Protein AF-A0A6N0HYS6-F1 (afdb_monomer_lite)

Sequence (189 aa):
MRRVITVHGMKRSGNHAIINWLRQQEKSCFFNDIIMIKPILLGQKEIPPSQPFTSWLSDNHYKKSPLSNLAKKIKSRNRSLYVSLEDHELSIRPFKDIPIEHINILIIRDATNHLASRLKSSLSNNYPIYPAEAGPQMDRVIATWKSHAREFLGETNQLNNKVCIYYAGESLFCESLFWASKPKQTAKT

pLDDT: mean 84.71, std 16.79, range [34.09, 97.81]

Organism: NCBI:txid2738883

Structure (mmCIF, N/CA/C/O backbone):
data_AF-A0A6N0HYS6-F1
#
_entry.id   AF-A0A6N0HYS6-F1
#
loop_
_atom_site.group_PDB
_atom_site.id
_atom_site.type_symbol
_atom_site.label_atom_id
_atom_site.label_alt_id
_atom_site.label_comp_id
_atom_site.label_asym_id
_atom_site.label_entity_id
_atom_site.label_seq_id
_atom_site.pdbx_PDB_ins_code
_atom_site.Cartn_x
_atom_site.Cartn_y
_atom_site.Cartn_z
_atom_site.occupancy
_atom_site.B_iso_or_equiv
_atom_site.auth_seq_id
_atom_site.auth_comp_id
_atom_site.auth_asym_id
_atom_site.auth_atom_id
_atom_site.pdbx_PDB_model_num
ATOM 1 N N . MET A 1 1 ? -11.638 1.030 17.079 1.00 88.25 1 MET A N 1
ATOM 2 C CA . MET A 1 1 ? -11.120 0.079 16.082 1.00 88.25 1 MET A CA 1
ATOM 3 C C . MET A 1 1 ? -10.504 -1.079 16.831 1.00 88.25 1 MET A C 1
ATOM 5 O O . MET A 1 1 ? -9.877 -0.824 17.852 1.00 88.25 1 MET A O 1
ATOM 9 N N . ARG A 1 2 ? -10.709 -2.305 16.350 1.00 92.00 2 ARG A N 1
ATOM 10 C CA . ARG A 1 2 ? -10.140 -3.522 16.943 1.00 92.00 2 ARG A CA 1
ATOM 11 C C . ARG A 1 2 ? -8.682 -3.724 16.534 1.00 92.00 2 ARG A C 1
ATOM 13 O O . ARG A 1 2 ? -7.849 -4.030 17.370 1.00 92.00 2 ARG A O 1
ATOM 20 N N . ARG A 1 3 ? -8.410 -3.526 15.245 1.00 94.75 3 ARG A N 1
ATOM 21 C CA . ARG A 1 3 ? -7.095 -3.648 14.612 1.00 94.75 3 ARG A CA 1
ATOM 22 C C . ARG A 1 3 ? -6.994 -2.747 13.389 1.00 94.75 3 ARG A C 1
ATOM 24 O O . ARG A 1 3 ? -8.026 -2.316 12.855 1.00 94.75 3 ARG A O 1
ATOM 31 N N . VAL A 1 4 ? -5.768 -2.488 12.956 1.00 96.25 4 VAL A N 1
ATOM 32 C CA . VAL A 1 4 ? -5.431 -1.786 11.714 1.00 96.25 4 VAL A CA 1
ATOM 33 C C . VAL A 1 4 ? -4.802 -2.778 10.748 1.00 96.25 4 VAL A C 1
ATOM 35 O O . VAL A 1 4 ? -3.896 -3.519 11.115 1.00 96.25 4 VAL A O 1
ATOM 38 N N . ILE A 1 5 ? -5.275 -2.776 9.510 1.00 97.38 5 ILE A N 1
ATOM 39 C CA . ILE A 1 5 ? -4.744 -3.577 8.417 1.00 97.38 5 ILE A CA 1
ATOM 40 C C . ILE A 1 5 ? -4.289 -2.608 7.330 1.00 97.38 5 ILE A C 1
ATOM 42 O O . ILE A 1 5 ? -5.116 -1.946 6.697 1.00 97.38 5 ILE A O 1
ATOM 46 N N . THR A 1 6 ? -2.977 -2.508 7.129 1.00 97.31 6 THR A N 1
ATOM 47 C CA . THR A 1 6 ? -2.396 -1.705 6.046 1.00 97.31 6 THR A CA 1
ATOM 48 C C . THR A 1 6 ? -2.113 -2.609 4.864 1.00 97.31 6 THR A C 1
ATOM 50 O O . THR A 1 6 ? -1.301 -3.525 4.962 1.00 97.31 6 THR A O 1
ATOM 53 N N . VAL A 1 7 ? -2.781 -2.351 3.747 1.00 97.50 7 VAL A N 1
ATOM 54 C CA . VAL A 1 7 ? -2.613 -3.106 2.509 1.00 97.50 7 VAL A CA 1
ATOM 55 C C . VAL A 1 7 ? -1.656 -2.358 1.591 1.00 97.50 7 VAL A C 1
ATOM 57 O O . VAL A 1 7 ? -1.951 -1.251 1.146 1.00 97.50 7 VAL A O 1
ATOM 60 N N . HIS A 1 8 ? -0.524 -2.984 1.308 1.00 97.38 8 HIS A N 1
ATOM 61 C CA . HIS A 1 8 ? 0.489 -2.534 0.365 1.00 97.38 8 HIS A CA 1
ATOM 62 C C . HIS A 1 8 ? 0.292 -3.271 -0.952 1.00 97.38 8 HIS A C 1
ATOM 64 O O . HIS A 1 8 ? 0.081 -4.486 -0.977 1.00 97.38 8 HIS A O 1
ATOM 70 N N . GLY A 1 9 ? 0.366 -2.549 -2.059 1.00 95.12 9 GLY A N 1
ATOM 71 C CA . GLY A 1 9 ? 0.238 -3.150 -3.378 1.00 95.12 9 GLY A CA 1
ATOM 72 C C . GLY A 1 9 ? 0.497 -2.142 -4.482 1.00 95.12 9 GLY A C 1
ATOM 73 O O . GLY A 1 9 ? 0.743 -0.966 -4.241 1.00 95.12 9 GLY A O 1
ATOM 74 N N . MET A 1 10 ? 0.449 -2.598 -5.724 1.00 92.69 10 MET A N 1
ATOM 75 C CA . MET A 1 10 ? 0.566 -1.715 -6.886 1.00 92.69 10 MET A CA 1
ATOM 76 C C . MET A 1 10 ? -0.800 -1.516 -7.532 1.00 92.69 10 MET A C 1
ATOM 78 O O . MET A 1 10 ? -1.478 -2.506 -7.813 1.00 92.69 10 MET A O 1
ATOM 82 N N . LYS A 1 11 ? -1.203 -0.271 -7.808 1.00 88.88 11 LYS A N 1
ATOM 83 C CA . LYS A 1 11 ? -2.557 0.096 -8.258 1.00 88.88 11 LYS A CA 1
ATOM 84 C C . LYS A 1 11 ? -3.044 -0.739 -9.433 1.00 88.88 11 LYS A C 1
ATOM 86 O O . LYS A 1 11 ? -2.524 -0.586 -10.545 1.00 88.88 11 LYS A O 1
ATOM 91 N N . ARG A 1 12 ? -4.030 -1.610 -9.173 1.00 84.25 12 ARG A N 1
ATOM 92 C CA . ARG A 1 12 ? -4.807 -2.409 -10.141 1.00 84.25 12 ARG A CA 1
ATOM 93 C C . ARG A 1 12 ? -6.073 -2.992 -9.509 1.00 84.25 12 ARG A C 1
ATOM 95 O O . ARG A 1 12 ? -6.137 -3.205 -8.304 1.00 84.25 12 ARG A O 1
ATOM 102 N N . SER A 1 13 ? -7.040 -3.350 -10.359 1.00 74.31 13 SER A N 1
ATOM 103 C CA . SER A 1 13 ? -8.325 -3.954 -9.969 1.00 74.31 13 SER A CA 1
ATOM 104 C C . SER A 1 13 ? -8.190 -5.205 -9.091 1.00 74.31 13 SER A C 1
ATOM 106 O O . SER A 1 13 ? -8.969 -5.374 -8.157 1.00 74.31 13 SER A O 1
ATOM 108 N N . GLY A 1 14 ? -7.178 -6.046 -9.340 1.00 80.12 14 GLY A N 1
ATOM 109 C CA . GLY A 1 14 ? -6.919 -7.254 -8.546 1.00 80.12 14 GLY A CA 1
ATOM 110 C C . GLY A 1 14 ? -6.689 -6.978 -7.054 1.00 80.12 14 GLY A C 1
ATOM 111 O O . GLY A 1 14 ? -7.211 -7.706 -6.214 1.00 80.12 14 GLY A O 1
ATOM 112 N N . ASN A 1 15 ? -6.000 -5.884 -6.705 1.00 87.00 15 ASN A N 1
ATOM 113 C CA . ASN A 1 15 ? -5.785 -5.524 -5.299 1.00 87.00 15 ASN A CA 1
ATOM 114 C C . ASN A 1 15 ? -7.113 -5.203 -4.614 1.00 87.00 15 ASN A C 1
ATOM 116 O O . ASN A 1 15 ? -7.395 -5.706 -3.531 1.00 87.00 15 ASN A O 1
ATOM 120 N N . HIS A 1 16 ? -7.958 -4.401 -5.266 1.00 87.25 16 HIS A N 1
ATOM 121 C CA . HIS A 1 16 ? -9.269 -4.043 -4.732 1.00 87.25 16 HIS A CA 1
ATOM 122 C C . HIS A 1 16 ? -10.181 -5.268 -4.582 1.00 87.25 16 HIS A C 1
ATOM 124 O O . HIS A 1 16 ? -10.939 -5.337 -3.616 1.00 87.25 16 HIS A O 1
ATOM 130 N N . ALA A 1 17 ? -10.093 -6.248 -5.488 1.00 89.88 17 ALA A N 1
ATOM 131 C CA . ALA A 1 17 ? -10.828 -7.506 -5.363 1.00 89.88 17 ALA A CA 1
ATOM 132 C C . ALA A 1 17 ? -10.422 -8.274 -4.092 1.00 89.88 17 ALA A C 1
ATOM 134 O O . ALA A 1 17 ? -11.290 -8.650 -3.305 1.00 89.88 17 ALA A O 1
ATOM 135 N N . ILE A 1 18 ? -9.118 -8.419 -3.836 1.00 91.69 18 ILE A N 1
ATOM 136 C CA . ILE A 1 18 ? -8.595 -9.073 -2.623 1.00 91.69 18 ILE A CA 1
ATOM 137 C C . ILE A 1 18 ? -9.002 -8.309 -1.365 1.00 91.69 18 ILE A C 1
ATOM 139 O O . ILE A 1 18 ? -9.506 -8.908 -0.417 1.00 91.69 18 ILE A O 1
ATOM 143 N N . ILE A 1 19 ? -8.839 -6.984 -1.358 1.00 93.31 19 ILE A N 1
ATOM 144 C CA . ILE A 1 19 ? -9.240 -6.136 -0.228 1.00 93.31 19 ILE A CA 1
ATOM 145 C C . ILE A 1 19 ? -10.729 -6.325 0.070 1.00 93.31 19 ILE A C 1
ATOM 147 O O . ILE A 1 19 ? -11.112 -6.504 1.225 1.00 93.31 19 ILE A O 1
ATOM 151 N N . ASN A 1 20 ? -11.579 -6.315 -0.955 1.00 93.00 20 ASN A N 1
ATOM 152 C CA . ASN A 1 20 ? -13.015 -6.500 -0.782 1.00 93.00 20 ASN A CA 1
ATOM 153 C C . ASN A 1 20 ? -13.368 -7.906 -0.291 1.00 93.00 20 ASN A C 1
ATOM 155 O O . ASN A 1 20 ? -14.256 -8.028 0.549 1.00 93.00 20 ASN A O 1
ATOM 159 N N . TRP A 1 21 ? -12.681 -8.945 -0.767 1.00 94.12 21 TRP A N 1
ATOM 160 C CA . TRP A 1 21 ? -12.870 -10.314 -0.287 1.00 94.12 21 TRP A CA 1
ATOM 161 C C . TRP A 1 21 ? -12.481 -10.465 1.192 1.00 94.12 21 TRP A C 1
ATOM 163 O O . TRP A 1 21 ? -13.274 -10.975 1.985 1.00 94.12 21 TRP A O 1
ATOM 173 N N . LEU A 1 22 ? -11.321 -9.936 1.597 1.00 94.19 22 LEU A N 1
ATOM 174 C CA . LEU A 1 22 ? -10.870 -9.933 2.996 1.00 94.19 22 LEU A CA 1
ATOM 175 C C . LEU A 1 22 ? -11.855 -9.192 3.904 1.00 94.19 22 LEU A C 1
ATOM 177 O O . LEU A 1 22 ? -12.217 -9.663 4.979 1.00 94.19 22 LEU A O 1
ATOM 181 N N . ARG A 1 23 ? -12.331 -8.033 3.451 1.00 94.56 23 ARG A N 1
ATOM 182 C CA . ARG A 1 23 ? -13.267 -7.198 4.206 1.00 94.56 23 ARG A CA 1
ATOM 183 C C . ARG A 1 23 ? -14.639 -7.828 4.406 1.00 94.56 23 ARG A C 1
ATOM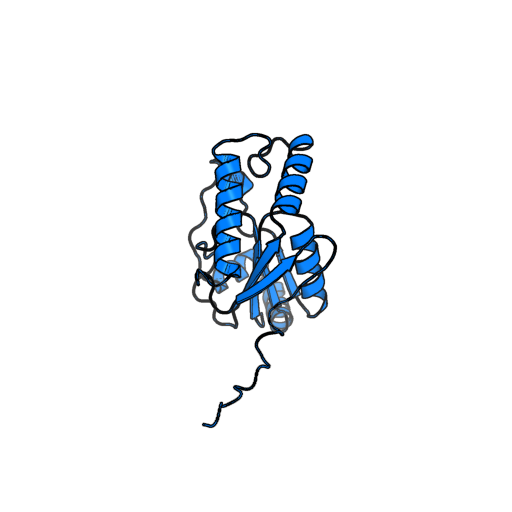 185 O O . ARG A 1 23 ? -15.336 -7.396 5.317 1.00 94.56 23 ARG A O 1
ATOM 192 N N . GLN A 1 24 ? -15.044 -8.789 3.577 1.00 94.19 24 GLN A N 1
ATOM 193 C CA . GLN A 1 24 ? -16.305 -9.517 3.755 1.00 94.19 24 GLN A CA 1
ATOM 194 C C . GLN A 1 24 ? -16.248 -10.508 4.924 1.00 94.19 24 GLN A C 1
ATOM 196 O O . GLN A 1 24 ? -17.294 -10.875 5.451 1.00 94.19 24 GLN A O 1
ATOM 201 N N . GLN A 1 25 ? -15.048 -10.880 5.381 1.00 93.31 25 GLN A N 1
ATOM 202 C CA . GLN A 1 25 ? -14.869 -11.836 6.476 1.00 93.31 25 GLN A CA 1
ATOM 203 C C . GLN A 1 25 ? -15.088 -11.209 7.863 1.00 93.31 25 GLN A C 1
ATOM 205 O O . GLN A 1 25 ? -15.227 -11.921 8.854 1.00 93.31 25 GLN A O 1
ATOM 210 N N . GLU A 1 26 ? -15.114 -9.875 7.974 1.00 93.06 26 GLU A N 1
ATOM 211 C CA . GLU A 1 26 ? -15.321 -9.194 9.253 1.00 93.06 26 GLU A CA 1
ATOM 212 C C . GLU A 1 26 ? -15.935 -7.794 9.112 1.00 93.06 26 GLU A C 1
ATOM 214 O O . GLU A 1 26 ? -15.854 -7.127 8.081 1.00 93.06 26 GLU A O 1
ATOM 219 N N . LYS A 1 27 ? -16.521 -7.280 10.201 1.00 93.19 27 LYS A N 1
ATOM 220 C CA . LYS A 1 27 ? -17.010 -5.895 10.238 1.00 93.19 27 LYS A CA 1
ATOM 221 C C . LYS A 1 27 ? -15.827 -4.938 10.079 1.00 93.19 27 LYS A C 1
ATOM 223 O O . LYS A 1 27 ? -15.007 -4.798 10.983 1.00 93.19 27 LYS A O 1
ATOM 228 N N . SER A 1 28 ? -15.777 -4.222 8.959 1.00 93.75 28 SER A N 1
ATOM 229 C CA . SER A 1 28 ? -14.618 -3.402 8.596 1.00 93.75 28 SER A CA 1
ATOM 230 C C . SER A 1 28 ? -14.989 -2.001 8.105 1.00 93.75 28 SER A C 1
ATOM 232 O O . SER A 1 28 ? -16.088 -1.780 7.591 1.00 93.75 28 SER A O 1
ATOM 234 N N . CYS A 1 29 ? -14.079 -1.043 8.277 1.00 92.50 29 CYS A N 1
ATOM 235 C CA . CYS A 1 29 ? -14.037 0.235 7.556 1.00 92.50 29 CYS A CA 1
ATOM 236 C C . CYS A 1 29 ? -12.873 0.189 6.561 1.00 92.50 29 CYS A C 1
ATOM 238 O O . CYS A 1 29 ? -11.882 -0.477 6.842 1.00 92.50 29 CYS A O 1
ATOM 240 N N . PHE A 1 30 ? -12.965 0.899 5.436 1.00 93.56 30 PHE A N 1
ATOM 241 C CA . PHE A 1 30 ? -11.883 0.953 4.454 1.00 93.56 30 PHE A CA 1
ATOM 242 C C . PHE A 1 30 ? -11.649 2.370 3.956 1.00 93.56 30 PHE A C 1
ATOM 244 O O . PHE A 1 30 ? -12.604 3.053 3.588 1.00 93.56 30 PHE A O 1
ATOM 251 N N . PHE A 1 31 ? -10.382 2.768 3.933 1.00 94.31 31 PHE A N 1
ATOM 252 C CA . PHE A 1 31 ? -9.917 4.007 3.330 1.00 94.31 31 PHE A CA 1
ATOM 253 C C . PHE A 1 31 ? -8.955 3.668 2.201 1.00 94.31 31 PHE A C 1
ATOM 255 O O . PHE A 1 31 ? -7.893 3.086 2.427 1.00 94.31 31 PHE A O 1
ATOM 262 N N . ASN A 1 32 ? -9.368 4.007 0.986 1.00 93.19 32 ASN A N 1
ATOM 263 C CA . ASN A 1 32 ? -8.588 3.718 -0.200 1.00 93.19 32 ASN A CA 1
ATOM 264 C C . ASN A 1 32 ? -7.504 4.774 -0.423 1.00 93.19 32 ASN A C 1
ATOM 266 O O . ASN A 1 32 ? -7.823 5.961 -0.402 1.00 93.19 32 ASN A O 1
ATOM 270 N N . ASP A 1 33 ? -6.285 4.325 -0.718 1.00 92.44 33 ASP A N 1
ATOM 271 C CA . ASP A 1 33 ? -5.163 5.136 -1.199 1.00 92.44 33 ASP A CA 1
ATOM 272 C C . ASP A 1 33 ? -4.947 6.375 -0.320 1.00 92.44 33 ASP A C 1
ATOM 274 O O . ASP A 1 33 ? -5.058 7.521 -0.761 1.00 92.44 33 ASP A O 1
ATOM 278 N N . ILE A 1 34 ? -4.703 6.127 0.974 1.00 94.56 34 ILE A N 1
ATOM 279 C CA . ILE A 1 34 ? -4.663 7.179 2.006 1.00 94.56 34 ILE A CA 1
ATOM 280 C C . ILE A 1 34 ? -3.546 8.205 1.775 1.00 94.56 34 ILE A C 1
ATOM 282 O O . ILE A 1 34 ? -3.571 9.285 2.363 1.00 94.56 34 ILE A O 1
ATOM 286 N N . ILE A 1 35 ? -2.595 7.880 0.897 1.00 95.00 35 ILE A N 1
ATOM 287 C CA . ILE A 1 35 ? -1.628 8.802 0.314 1.00 95.00 35 ILE A CA 1
ATOM 288 C C . ILE A 1 35 ? -1.764 8.676 -1.203 1.00 95.00 35 ILE A C 1
ATOM 290 O O . ILE A 1 35 ? -1.284 7.720 -1.793 1.00 95.00 35 ILE A O 1
ATOM 294 N N . MET A 1 36 ? -2.406 9.635 -1.863 1.00 93.06 36 MET A N 1
ATOM 295 C CA . MET A 1 36 ? -2.623 9.541 -3.309 1.00 93.06 36 MET A CA 1
ATOM 296 C C . MET A 1 36 ? -1.314 9.731 -4.083 1.00 93.06 36 MET A C 1
ATOM 298 O O . MET A 1 36 ? -0.761 10.829 -4.101 1.00 93.06 36 MET A O 1
ATOM 302 N N . ILE A 1 37 ? -0.868 8.704 -4.810 1.00 92.44 37 ILE A N 1
ATOM 303 C CA . ILE A 1 37 ? 0.387 8.758 -5.580 1.00 92.44 37 ILE A CA 1
ATOM 304 C C . ILE A 1 37 ? 0.327 9.733 -6.776 1.00 92.44 37 ILE A C 1
ATOM 306 O O . ILE A 1 37 ? 1.313 10.384 -7.100 1.00 92.44 37 ILE A O 1
ATOM 310 N N . LYS A 1 38 ? -0.841 9.900 -7.422 1.00 91.75 38 LYS A N 1
ATOM 311 C CA . LYS A 1 38 ? -1.002 10.755 -8.622 1.00 91.75 38 LYS A CA 1
ATOM 312 C C . LYS A 1 38 ? -0.494 12.193 -8.423 1.00 91.75 38 LYS A C 1
ATOM 314 O O . LYS A 1 38 ? 0.354 12.609 -9.206 1.00 91.75 38 LYS A O 1
ATOM 319 N N . PRO A 1 39 ? -1.001 12.970 -7.446 1.00 93.56 39 PRO A N 1
ATOM 320 C CA . PRO A 1 39 ? -0.539 14.340 -7.244 1.00 93.56 39 PRO A CA 1
ATOM 321 C C . PRO A 1 39 ? 0.941 14.413 -6.850 1.00 93.56 39 PRO A C 1
ATOM 323 O O . PRO A 1 39 ? 1.590 15.394 -7.191 1.00 93.56 39 PRO A O 1
ATOM 326 N N . ILE A 1 40 ? 1.486 13.378 -6.202 1.00 94.31 40 ILE A N 1
ATOM 327 C CA . ILE A 1 40 ? 2.914 13.314 -5.864 1.00 94.31 40 ILE A CA 1
ATOM 328 C C . ILE A 1 40 ? 3.763 13.199 -7.128 1.00 94.31 40 ILE A C 1
ATOM 330 O O . ILE A 1 40 ? 4.687 13.977 -7.337 1.00 94.31 40 ILE A O 1
ATOM 334 N N . LEU A 1 41 ? 3.390 12.295 -8.033 1.00 92.38 41 LEU A N 1
ATOM 335 C CA . LEU A 1 41 ? 4.093 12.114 -9.306 1.00 92.38 41 LEU A CA 1
ATOM 336 C C . LEU A 1 41 ? 3.993 13.323 -10.242 1.00 92.38 41 LEU A C 1
ATOM 338 O O . LEU A 1 41 ? 4.829 13.476 -11.125 1.00 92.38 41 LEU A O 1
ATOM 342 N N . LEU A 1 42 ? 2.967 14.156 -10.069 1.00 92.31 42 LEU A N 1
ATOM 343 C CA . LEU A 1 42 ? 2.793 15.405 -10.811 1.00 92.31 42 LEU A CA 1
ATOM 344 C C . LEU A 1 42 ? 3.504 16.597 -10.147 1.00 92.31 42 LEU A C 1
ATOM 346 O O . LEU A 1 42 ? 3.347 17.717 -10.623 1.00 92.31 42 LEU A O 1
ATOM 350 N N . GLY A 1 43 ? 4.218 16.390 -9.033 1.00 93.25 43 GLY A N 1
ATOM 351 C CA . GLY A 1 43 ? 4.857 17.467 -8.269 1.00 93.25 43 GLY A CA 1
ATOM 352 C C . GLY A 1 43 ? 3.871 18.418 -7.581 1.00 93.25 43 GLY A C 1
ATOM 353 O O . GLY A 1 43 ? 4.250 19.498 -7.148 1.00 93.25 43 GLY A O 1
ATOM 354 N N . GLN A 1 44 ? 2.592 18.043 -7.484 1.00 94.12 44 GLN A N 1
ATOM 355 C CA . GLN A 1 44 ? 1.533 18.872 -6.893 1.00 94.12 44 GLN A CA 1
ATOM 356 C C . GLN A 1 44 ? 1.447 18.715 -5.374 1.00 94.12 44 GLN A C 1
ATOM 358 O O . GLN A 1 44 ? 0.846 19.548 -4.696 1.00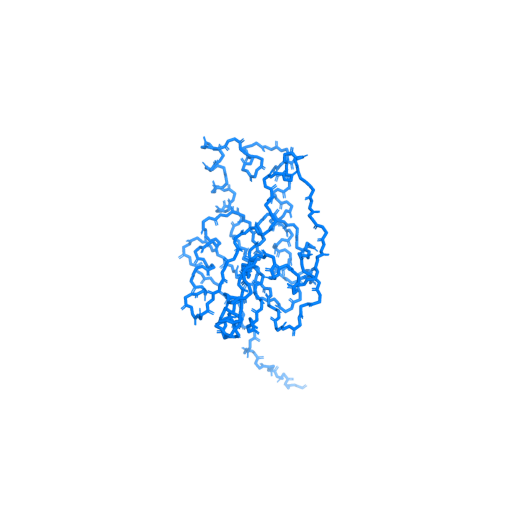 94.12 44 GLN A O 1
ATOM 363 N N . LYS A 1 45 ? 1.957 17.600 -4.846 1.00 94.88 45 LYS A N 1
ATOM 364 C CA . LYS A 1 45 ? 1.976 17.285 -3.419 1.00 94.88 45 LYS A CA 1
ATOM 365 C C . LYS A 1 45 ? 3.258 16.554 -3.071 1.00 94.88 45 LYS A C 1
ATOM 367 O O . LYS A 1 45 ? 3.778 15.793 -3.876 1.00 94.88 45 LYS A O 1
ATOM 372 N N . GLU A 1 46 ? 3.699 16.716 -1.839 1.00 95.31 46 GLU A N 1
ATOM 373 C CA . GLU A 1 46 ? 4.722 15.859 -1.256 1.00 95.31 46 GLU A CA 1
ATOM 374 C C . GLU A 1 46 ? 4.072 14.685 -0.518 1.00 95.31 46 GLU A C 1
ATOM 376 O O . GLU A 1 46 ? 2.866 14.685 -0.231 1.00 95.31 46 GLU A O 1
ATOM 381 N N . ILE A 1 47 ? 4.873 13.665 -0.212 1.00 94.31 47 ILE A N 1
ATOM 382 C CA . ILE A 1 47 ? 4.448 12.600 0.693 1.00 94.31 47 ILE A CA 1
ATOM 383 C C . ILE A 1 47 ? 4.256 13.229 2.081 1.00 94.31 47 ILE A C 1
ATOM 385 O O . ILE A 1 47 ? 5.192 13.837 2.601 1.00 94.31 47 ILE A O 1
ATOM 389 N N . PRO A 1 48 ? 3.070 13.102 2.701 1.00 93.62 48 PRO A N 1
ATOM 390 C CA . PRO A 1 48 ? 2.846 13.675 4.016 1.00 93.62 48 PRO A CA 1
ATOM 391 C C . PRO A 1 48 ? 3.732 12.976 5.059 1.00 93.62 48 PRO A C 1
ATOM 393 O O . PRO A 1 48 ? 3.927 11.758 4.979 1.00 93.62 48 PRO A O 1
ATOM 396 N N . PRO A 1 49 ? 4.231 13.705 6.072 1.00 94.44 49 PRO A N 1
ATOM 397 C CA . PRO A 1 49 ? 4.970 13.086 7.159 1.00 94.44 49 PRO A CA 1
ATOM 398 C C . PRO A 1 49 ? 4.076 12.114 7.939 1.00 94.44 49 PRO A C 1
ATOM 400 O O . PRO A 1 49 ? 2.858 12.295 8.041 1.00 94.44 49 PRO A O 1
ATOM 403 N N . SER A 1 50 ? 4.689 11.095 8.541 1.00 95.31 50 SER A N 1
ATOM 404 C CA . SER A 1 50 ? 3.983 10.169 9.428 1.00 95.31 50 SER A CA 1
ATOM 405 C C . SER A 1 50 ? 3.350 10.919 10.600 1.00 95.31 50 SER A C 1
ATOM 407 O O . SER A 1 50 ? 4.033 11.670 11.305 1.00 95.31 50 SER A O 1
ATOM 409 N N . GLN A 1 51 ? 2.074 10.649 10.862 1.00 94.62 51 GLN A N 1
ATOM 410 C CA . GLN A 1 51 ? 1.300 11.307 11.918 1.00 94.62 51 GLN A CA 1
ATOM 411 C C . GLN A 1 51 ? 0.768 10.300 12.949 1.00 94.62 51 GLN A C 1
ATOM 413 O O . GLN A 1 51 ? 0.636 9.119 12.621 1.00 94.62 51 GLN A O 1
ATOM 418 N N . PRO A 1 52 ? 0.425 10.717 14.180 1.00 96.25 52 PRO A N 1
ATOM 419 C CA . PRO A 1 52 ? -0.167 9.817 15.168 1.00 96.25 52 PRO A CA 1
ATOM 420 C C . PRO A 1 52 ? -1.458 9.166 14.653 1.00 96.25 52 PRO A C 1
ATOM 422 O O . PRO A 1 52 ? -2.349 9.844 14.130 1.00 96.25 52 PRO A O 1
ATOM 425 N N . PHE A 1 53 ? -1.584 7.847 14.825 1.00 94.25 53 PHE A N 1
ATOM 426 C CA . PHE A 1 53 ? -2.733 7.075 14.340 1.00 94.25 53 PHE A CA 1
ATOM 427 C C . PHE A 1 53 ? -4.078 7.614 14.847 1.00 94.25 53 PHE A C 1
ATOM 429 O O . PHE A 1 53 ? -5.054 7.698 14.101 1.00 94.25 53 PHE A O 1
ATOM 436 N N . THR A 1 54 ? -4.139 7.978 16.127 1.00 91.38 54 THR A N 1
ATOM 437 C CA . THR A 1 54 ? -5.359 8.472 16.778 1.00 91.38 54 THR A CA 1
ATOM 438 C C . THR A 1 54 ? -5.819 9.808 16.201 1.00 91.38 54 THR A C 1
ATOM 440 O O . THR A 1 54 ? -7.024 9.982 16.003 1.00 91.38 54 THR A O 1
ATOM 443 N N . SER A 1 55 ? -4.883 10.703 15.873 1.00 91.56 55 SER A N 1
ATOM 444 C CA . SER A 1 55 ? -5.160 11.977 15.201 1.00 91.56 55 SER A CA 1
ATOM 445 C C . SER A 1 55 ? -5.724 11.739 13.804 1.00 91.56 55 SER A C 1
ATOM 447 O O . SER A 1 55 ? -6.843 12.164 13.521 1.00 91.56 55 SER A O 1
ATOM 449 N N . TRP A 1 56 ? -5.036 10.935 12.982 1.00 93.00 56 TRP A N 1
ATOM 450 C CA . TRP A 1 56 ? -5.517 10.605 11.636 1.00 93.00 56 TRP A CA 1
ATOM 451 C C . TRP A 1 56 ? -6.912 9.976 11.660 1.00 93.00 56 TRP A C 1
ATOM 453 O O . TRP A 1 56 ? -7.790 10.350 10.878 1.00 93.00 56 TRP A O 1
ATOM 463 N N . LEU A 1 57 ? -7.141 9.030 12.577 1.00 89.56 57 LEU A N 1
ATOM 464 C CA . LEU A 1 57 ? -8.432 8.369 12.721 1.00 89.56 57 LEU A CA 1
ATOM 465 C C . LEU A 1 57 ? -9.527 9.368 13.111 1.00 89.56 57 LEU A C 1
ATOM 467 O O . LEU A 1 57 ? -10.657 9.254 12.635 1.00 89.56 57 LEU A O 1
ATOM 471 N N . SER A 1 58 ? -9.207 10.335 13.970 1.00 86.44 58 SER A N 1
ATOM 472 C CA . SER A 1 58 ? -10.142 11.388 14.353 1.00 86.44 58 SER A CA 1
ATOM 473 C C . SER A 1 58 ? -10.562 12.232 13.161 1.00 86.44 58 SER A C 1
ATOM 475 O O . SER A 1 58 ? -11.762 12.375 12.922 1.00 86.44 58 SER A O 1
ATOM 477 N N . ASP A 1 59 ? -9.593 12.692 12.378 1.00 86.25 59 ASP A N 1
ATOM 478 C CA . ASP A 1 59 ? -9.826 13.611 11.265 1.00 86.25 59 ASP A CA 1
ATOM 479 C C . ASP A 1 59 ? -10.565 12.956 10.094 1.00 86.25 59 ASP A C 1
ATOM 481 O O . ASP A 1 59 ? -11.354 13.607 9.408 1.00 86.25 59 ASP A O 1
ATOM 485 N N . ASN A 1 60 ? -10.345 11.655 9.878 1.00 83.62 60 ASN A N 1
ATOM 486 C CA . ASN A 1 60 ? -10.852 10.946 8.700 1.00 83.62 60 ASN A CA 1
ATOM 487 C C . ASN A 1 60 ? -12.099 10.092 8.973 1.00 83.62 60 ASN A C 1
ATOM 489 O O . ASN A 1 60 ? -12.877 9.829 8.054 1.00 83.62 60 ASN A O 1
ATOM 493 N N . HIS A 1 61 ? -12.321 9.629 10.208 1.00 76.38 61 HIS A N 1
ATOM 494 C CA . HIS A 1 61 ? -13.419 8.702 10.523 1.00 76.38 61 HIS A CA 1
ATOM 495 C C . HIS A 1 61 ? -14.508 9.313 11.418 1.00 76.38 61 HIS A C 1
ATOM 497 O O . HIS A 1 61 ? -15.691 8.955 11.305 1.00 76.38 61 HIS A O 1
ATOM 503 N N . TYR A 1 62 ? -14.150 10.227 12.320 1.00 71.25 62 TYR A N 1
ATOM 504 C CA . TYR A 1 62 ? -15.113 10.911 13.182 1.00 71.25 62 TYR A CA 1
ATOM 505 C C . TYR A 1 62 ? -15.511 12.258 12.554 1.00 71.25 62 TYR A C 1
ATOM 507 O O . TYR A 1 62 ? -14.716 12.918 11.899 1.00 71.25 62 TYR A O 1
ATOM 515 N N . LYS A 1 63 ? -16.792 12.645 12.662 1.00 62.94 63 LYS A N 1
ATOM 516 C CA . LYS A 1 63 ? -17.245 13.947 12.128 1.00 62.94 63 LYS A CA 1
ATOM 517 C C . LYS A 1 63 ? -16.941 15.023 13.176 1.00 62.94 63 LYS A C 1
ATOM 519 O O . LYS A 1 63 ? -16.847 14.723 14.359 1.00 62.94 63 LYS A O 1
ATOM 524 N N . LYS A 1 64 ? -16.909 16.298 12.787 1.00 58.50 64 LYS A N 1
ATOM 525 C CA . LYS A 1 64 ? -16.731 17.414 13.740 1.00 58.50 64 LYS A CA 1
ATOM 526 C C . LYS A 1 64 ? -17.864 17.555 14.785 1.00 58.50 64 LYS A C 1
ATOM 528 O O . LYS A 1 64 ? -17.718 18.321 15.724 1.00 58.50 64 LYS A O 1
ATOM 533 N N . SER A 1 65 ? -18.980 16.819 14.660 1.00 58.41 65 SER A N 1
ATOM 534 C CA . SER A 1 65 ? -20.113 16.879 15.604 1.00 58.41 65 SER A CA 1
ATOM 535 C C . SER A 1 65 ? -19.920 15.954 16.829 1.00 58.41 65 SER A C 1
ATOM 537 O O . SER A 1 65 ? -19.871 14.729 16.645 1.00 58.41 65 SER A O 1
ATOM 539 N N . PRO A 1 66 ? -19.896 16.488 18.073 1.00 62.44 66 PRO A N 1
ATOM 540 C CA . PRO A 1 66 ? -19.606 15.731 19.302 1.00 62.44 66 PRO A CA 1
ATOM 541 C C . PRO A 1 66 ? -20.584 14.585 19.601 1.00 62.44 66 PRO A C 1
ATOM 543 O O . PRO A 1 66 ? -20.157 13.473 19.914 1.00 62.44 66 PRO A O 1
ATOM 546 N N . LEU A 1 67 ? -21.892 14.816 19.438 1.00 62.28 67 LEU A N 1
ATOM 547 C CA . LEU A 1 67 ? -22.945 13.817 19.690 1.00 62.28 67 LEU A CA 1
ATOM 548 C C . LEU A 1 67 ? -22.831 12.614 18.742 1.00 62.28 67 LEU A C 1
ATOM 550 O O . LEU A 1 67 ? -22.985 11.462 19.146 1.00 62.28 67 LEU A O 1
ATOM 554 N N . SER A 1 68 ? -22.465 12.866 17.482 1.00 64.12 68 SER A N 1
ATOM 555 C CA . SER A 1 68 ? -22.241 11.803 16.499 1.00 64.12 68 SER A CA 1
ATOM 556 C C . SER A 1 68 ? -20.978 10.977 16.783 1.00 64.12 68 SER A C 1
ATOM 558 O O . SER A 1 68 ? -20.863 9.838 16.320 1.00 64.12 68 SER A O 1
ATOM 560 N N . ASN A 1 69 ? -20.035 11.520 17.560 1.00 67.94 69 ASN A N 1
ATOM 561 C CA . ASN A 1 69 ? -18.741 10.893 17.811 1.00 67.94 69 ASN A CA 1
ATOM 562 C C . ASN A 1 69 ? -18.804 9.815 18.885 1.00 67.94 69 ASN A C 1
ATOM 564 O O . ASN A 1 69 ? -18.118 8.805 18.737 1.00 67.94 69 ASN A O 1
ATOM 568 N N . LEU A 1 70 ? -19.639 9.962 19.917 1.00 70.44 70 LEU A N 1
ATOM 569 C CA . LEU A 1 70 ? -19.751 8.948 20.969 1.00 70.44 70 LEU A CA 1
ATOM 570 C C . LEU A 1 70 ? -20.351 7.642 20.423 1.00 70.44 70 LEU A C 1
ATOM 572 O O . LEU A 1 70 ? -19.735 6.581 20.538 1.00 70.44 70 LEU A O 1
ATOM 576 N N . ALA A 1 71 ? -21.486 7.729 19.723 1.00 70.50 71 ALA A N 1
ATOM 577 C CA . ALA A 1 71 ? -22.131 6.572 19.099 1.00 70.50 71 ALA A CA 1
ATOM 578 C C . ALA A 1 71 ? -21.222 5.893 18.057 1.00 70.50 71 ALA A C 1
ATOM 580 O O . ALA A 1 71 ? -21.117 4.665 18.011 1.00 70.50 71 ALA A O 1
ATOM 581 N N . LYS A 1 72 ? -20.495 6.679 17.248 1.00 69.25 72 LYS A N 1
ATOM 582 C CA . LYS A 1 72 ? -19.515 6.144 16.289 1.00 69.25 72 LYS A CA 1
ATOM 583 C C . LYS A 1 72 ? -18.309 5.502 16.963 1.00 69.25 72 LYS A C 1
ATOM 585 O O . LYS A 1 72 ? -17.860 4.470 16.474 1.00 69.25 72 LYS A O 1
ATOM 590 N N . LYS A 1 73 ? -17.786 6.078 18.051 1.00 71.31 73 LYS A N 1
ATOM 591 C CA . LYS A 1 73 ? -16.686 5.492 18.836 1.00 71.31 73 LYS A CA 1
ATOM 592 C C . LYS A 1 73 ? -17.094 4.142 19.416 1.00 71.31 73 LYS A C 1
ATOM 594 O O . LYS A 1 73 ? -16.334 3.186 19.308 1.00 71.31 73 LYS A O 1
ATOM 599 N N . ILE A 1 74 ? -18.304 4.034 19.962 1.00 72.12 74 ILE A N 1
ATOM 600 C CA . ILE A 1 74 ? -18.834 2.763 20.477 1.00 72.12 74 ILE A CA 1
ATOM 601 C C . ILE A 1 74 ? -18.979 1.752 19.331 1.00 72.12 74 ILE A C 1
ATOM 603 O O . ILE A 1 74 ? -18.441 0.649 19.406 1.00 72.12 74 ILE A O 1
ATOM 607 N N . LYS A 1 75 ? -19.607 2.147 18.216 1.00 72.31 75 LYS A N 1
ATOM 608 C CA . LYS A 1 75 ? -19.815 1.272 17.048 1.00 72.31 75 LYS A CA 1
ATOM 609 C C . LYS A 1 75 ? -18.509 0.863 16.345 1.00 72.31 75 LYS A C 1
ATOM 611 O O . LYS A 1 75 ? -18.470 -0.183 15.700 1.00 72.31 75 LYS A O 1
ATOM 616 N N . SER A 1 76 ? -17.442 1.660 16.446 1.00 76.12 76 SER A N 1
ATOM 617 C CA . SER A 1 76 ? -16.140 1.385 15.818 1.00 76.12 76 SER A CA 1
ATOM 618 C C . SER A 1 76 ? -15.218 0.506 16.668 1.00 76.12 76 SER A C 1
ATOM 620 O O . SER A 1 76 ? -14.213 0.016 16.148 1.00 76.12 76 SER A O 1
ATOM 622 N N . ARG A 1 77 ? -15.515 0.281 17.958 1.00 77.31 77 ARG A N 1
ATOM 623 C CA . ARG A 1 77 ? -14.695 -0.582 18.834 1.00 77.31 77 ARG A CA 1
ATOM 624 C C . ARG A 1 77 ? -14.567 -2.008 18.291 1.00 77.31 77 ARG A C 1
ATOM 626 O O . ARG A 1 77 ? -13.463 -2.532 18.284 1.00 77.31 77 ARG A O 1
ATOM 633 N N . ASN A 1 78 ? -15.628 -2.547 17.688 1.00 84.12 78 ASN A N 1
ATOM 634 C CA . ASN A 1 78 ? -15.656 -3.914 17.149 1.00 84.12 78 ASN A CA 1
ATOM 635 C C . ASN A 1 78 ? -15.448 -3.985 15.624 1.00 84.12 78 ASN A C 1
ATOM 637 O O . ASN A 1 78 ? -15.895 -4.939 14.990 1.00 84.12 78 ASN A O 1
ATOM 641 N N . ARG A 1 79 ? -14.828 -2.965 15.012 1.00 91.62 79 ARG A N 1
ATOM 642 C CA . ARG A 1 79 ? -14.525 -2.952 13.571 1.00 91.62 79 ARG A CA 1
ATOM 643 C C . ARG A 1 79 ? -13.025 -2.924 13.321 1.00 91.62 79 ARG A C 1
ATOM 645 O O . ARG A 1 79 ? -12.304 -2.201 14.014 1.00 91.62 79 ARG A O 1
ATOM 652 N N . SER A 1 80 ? -12.577 -3.659 12.312 1.00 95.00 80 SER A N 1
ATOM 653 C CA . SER A 1 80 ? -11.224 -3.524 11.770 1.00 95.00 80 SER A CA 1
ATOM 654 C C . SER A 1 80 ? -11.147 -2.325 10.832 1.00 95.00 80 SER A C 1
ATOM 656 O O . SER A 1 80 ? -12.098 -2.023 10.105 1.00 95.00 80 SER A O 1
ATOM 658 N N . LEU A 1 81 ? -10.017 -1.634 10.840 1.00 95.19 81 LEU A N 1
ATOM 659 C CA . LEU A 1 81 ? -9.727 -0.559 9.905 1.00 95.19 81 LEU A CA 1
ATOM 660 C C . LEU A 1 81 ? -8.790 -1.083 8.822 1.00 95.19 81 LEU A C 1
ATOM 662 O O . LEU A 1 81 ? -7.663 -1.445 9.127 1.00 95.19 81 LEU A O 1
ATOM 666 N N . TYR A 1 82 ? -9.237 -1.059 7.575 1.00 96.44 82 TYR A N 1
ATOM 667 C CA . TYR A 1 82 ? -8.396 -1.289 6.410 1.00 96.44 82 TYR A CA 1
ATOM 668 C C . TYR A 1 82 ? -7.976 0.056 5.823 1.00 96.44 82 TYR A C 1
ATOM 670 O O . TYR A 1 82 ? -8.808 0.950 5.641 1.00 96.44 82 TYR A O 1
ATOM 678 N N . VAL A 1 83 ? -6.704 0.181 5.481 1.00 96.44 83 VAL A N 1
ATOM 679 C CA . VAL A 1 83 ? -6.185 1.282 4.668 1.00 96.44 83 VAL A CA 1
ATOM 680 C C . VAL A 1 83 ? -5.359 0.703 3.528 1.00 96.44 83 VAL A C 1
ATOM 682 O O . VAL A 1 83 ? -4.709 -0.322 3.728 1.00 96.44 83 VAL A O 1
ATOM 685 N N . SER A 1 84 ? -5.374 1.320 2.348 1.00 96.19 84 SER A N 1
ATOM 686 C CA . SER A 1 84 ? -4.470 0.934 1.256 1.00 96.19 84 SER A CA 1
ATOM 687 C C . SER A 1 84 ? -3.429 2.011 0.960 1.00 96.19 84 SER A C 1
ATOM 689 O O . SER A 1 84 ? -3.709 3.209 1.040 1.00 96.19 84 SER A O 1
ATOM 691 N N . LEU A 1 85 ? -2.226 1.549 0.622 1.00 95.38 85 LEU A N 1
ATOM 692 C CA . LEU A 1 85 ? -1.114 2.320 0.077 1.00 95.38 85 LEU A CA 1
ATOM 693 C C . LEU A 1 85 ? -0.738 1.684 -1.259 1.00 95.38 85 LEU A C 1
ATOM 695 O O . LEU A 1 85 ? -0.194 0.577 -1.295 1.00 95.38 85 LEU A O 1
ATOM 699 N N . GLU A 1 86 ? -1.078 2.357 -2.356 1.00 94.31 86 GLU A N 1
ATOM 700 C CA . GLU A 1 86 ? -0.850 1.827 -3.697 1.00 94.31 86 GLU A CA 1
ATOM 701 C C . GLU A 1 86 ? 0.275 2.570 -4.422 1.00 94.31 86 GLU A C 1
ATOM 703 O O . GLU A 1 86 ? 0.280 3.796 -4.461 1.00 94.31 86 GLU A O 1
ATOM 708 N N . ASP A 1 87 ? 1.201 1.823 -5.034 1.00 94.50 87 ASP A N 1
ATOM 709 C CA . ASP A 1 87 ? 2.372 2.360 -5.761 1.00 94.50 87 ASP A CA 1
ATOM 710 C C . ASP A 1 87 ? 3.343 3.205 -4.918 1.00 94.50 87 ASP A C 1
ATOM 712 O O . ASP A 1 87 ? 4.114 3.997 -5.461 1.00 94.50 87 ASP A O 1
ATOM 716 N N . HIS A 1 88 ? 3.337 3.014 -3.601 1.00 95.06 88 HIS A N 1
ATOM 717 C CA . HIS A 1 88 ? 4.322 3.611 -2.700 1.00 95.06 88 HIS A CA 1
ATOM 718 C C . HIS A 1 88 ? 5.444 2.637 -2.382 1.00 95.06 88 HIS A C 1
ATOM 720 O O . HIS A 1 88 ? 5.275 1.421 -2.455 1.00 95.06 88 HIS A O 1
ATOM 726 N N . GLU A 1 89 ? 6.588 3.177 -1.977 1.00 93.88 89 GLU A N 1
ATOM 727 C CA . GLU A 1 89 ? 7.635 2.369 -1.369 1.00 93.88 89 GLU A CA 1
ATOM 728 C C . GLU A 1 89 ? 7.156 1.744 -0.054 1.00 93.88 89 GLU A C 1
ATOM 730 O O . GLU A 1 89 ? 6.437 2.362 0.736 1.00 93.88 89 GLU A O 1
ATOM 735 N N . LEU A 1 90 ? 7.634 0.531 0.227 1.00 95.69 90 LEU A N 1
ATOM 736 C CA . LEU A 1 90 ? 7.333 -0.184 1.467 1.00 95.69 90 LEU A CA 1
ATOM 737 C C . LEU A 1 90 ? 7.905 0.490 2.713 1.00 95.69 90 LEU A C 1
ATOM 739 O O . LEU A 1 90 ? 7.531 0.105 3.818 1.00 95.69 90 LEU A O 1
ATOM 743 N N . SER A 1 91 ? 8.787 1.475 2.560 1.00 93.38 91 SER A N 1
ATOM 744 C CA . SER A 1 91 ? 9.339 2.308 3.630 1.00 93.38 91 SER A CA 1
ATOM 745 C C . SER A 1 91 ? 8.322 3.324 4.163 1.00 93.38 91 SER A C 1
ATOM 747 O O . SER A 1 91 ? 8.437 3.766 5.307 1.00 93.38 91 SER A O 1
ATOM 749 N N . ILE A 1 92 ? 7.286 3.666 3.386 1.00 94.38 92 ILE A N 1
ATOM 750 C CA . ILE A 1 92 ? 6.308 4.687 3.762 1.00 94.38 92 ILE A CA 1
ATOM 751 C C . ILE A 1 92 ? 5.470 4.222 4.956 1.00 94.38 92 ILE A C 1
ATOM 753 O O . ILE A 1 92 ? 4.817 3.174 4.951 1.00 94.38 92 ILE A O 1
ATOM 757 N N . ARG A 1 93 ? 5.478 5.030 6.019 1.00 93.69 93 ARG A N 1
ATOM 758 C CA . ARG A 1 93 ? 4.713 4.802 7.251 1.00 93.69 93 ARG A CA 1
ATOM 759 C C . ARG A 1 93 ? 3.723 5.954 7.430 1.00 93.69 93 ARG A C 1
ATOM 761 O O . ARG A 1 93 ? 4.129 7.017 7.884 1.00 93.69 93 ARG A O 1
ATOM 768 N N . PRO A 1 94 ? 2.433 5.795 7.094 1.00 93.81 94 PRO A N 1
ATOM 769 C CA . PRO A 1 94 ? 1.458 6.879 7.244 1.00 93.81 94 PRO A CA 1
ATOM 770 C C . PRO A 1 94 ? 1.164 7.196 8.717 1.00 93.81 94 PRO A C 1
ATOM 772 O O . PRO A 1 94 ? 0.796 8.322 9.049 1.00 93.81 94 PRO A O 1
ATOM 775 N N . PHE A 1 95 ? 1.335 6.207 9.602 1.00 95.06 95 PHE A N 1
ATOM 776 C CA . PHE A 1 95 ? 0.968 6.294 11.010 1.00 95.06 95 PHE A CA 1
ATOM 777 C C . PHE A 1 95 ? 2.164 6.070 11.932 1.00 95.06 95 PHE A C 1
ATOM 779 O O . PHE A 1 95 ? 3.006 5.211 11.670 1.00 95.06 95 PHE A O 1
ATOM 786 N N . LYS A 1 96 ? 2.173 6.806 13.041 1.00 93.94 96 LYS A N 1
ATOM 787 C CA . LYS A 1 96 ? 2.975 6.563 14.244 1.00 93.94 96 LYS A CA 1
ATOM 788 C C . LYS A 1 96 ? 2.070 6.065 15.372 1.00 93.94 96 LYS A C 1
ATOM 790 O O . LYS A 1 96 ? 0.861 6.311 15.346 1.00 93.94 96 LYS A O 1
ATOM 795 N N . ASP A 1 97 ? 2.672 5.388 16.346 1.00 93.44 97 ASP A N 1
ATOM 796 C CA . ASP A 1 97 ? 2.058 5.072 17.642 1.00 93.44 97 ASP A CA 1
ATOM 797 C C . ASP A 1 97 ? 0.696 4.369 17.528 1.00 93.44 97 ASP A C 1
ATOM 799 O O . ASP A 1 97 ? -0.294 4.796 18.121 1.00 93.44 97 ASP A O 1
ATOM 803 N N . ILE A 1 98 ? 0.611 3.308 16.717 1.00 94.38 98 ILE A N 1
ATOM 804 C CA . ILE A 1 98 ? -0.623 2.526 16.566 1.00 94.38 98 ILE A CA 1
ATOM 805 C C . ILE A 1 98 ? -0.839 1.723 17.866 1.00 94.38 98 ILE A C 1
ATOM 807 O O . ILE A 1 98 ? -0.093 0.780 18.116 1.00 94.38 98 ILE A O 1
ATOM 811 N N . PRO A 1 99 ? -1.852 2.043 18.699 1.00 92.75 99 PRO A N 1
ATOM 812 C CA . PRO A 1 99 ? -1.991 1.477 20.046 1.00 92.75 99 PRO A CA 1
ATOM 813 C C . PRO A 1 99 ? -2.767 0.148 20.062 1.00 92.75 99 PRO A C 1
ATOM 815 O O . PRO A 1 99 ? -3.223 -0.310 21.105 1.00 92.75 99 PRO A O 1
ATOM 818 N N . ILE A 1 100 ? -3.016 -0.418 18.887 1.00 93.62 100 ILE A N 1
ATOM 819 C CA . ILE A 1 100 ? -3.828 -1.611 18.655 1.00 93.62 100 ILE A CA 1
ATOM 820 C C . ILE A 1 100 ? -3.086 -2.522 17.680 1.00 93.62 100 ILE A C 1
ATOM 822 O O . ILE A 1 100 ? -2.148 -2.079 17.021 1.00 93.62 100 ILE A O 1
ATOM 826 N N . GLU A 1 101 ? -3.522 -3.777 17.562 1.00 95.25 101 GLU A N 1
ATOM 827 C CA . GLU A 1 101 ? -2.929 -4.732 16.621 1.00 95.25 101 GLU A CA 1
ATOM 828 C C . GLU A 1 101 ? -2.830 -4.118 15.213 1.00 95.25 101 GLU A C 1
ATOM 830 O O . GLU A 1 101 ? -3.825 -3.637 14.658 1.00 95.25 101 GLU A O 1
ATOM 835 N N . HIS A 1 102 ? -1.621 -4.131 14.647 1.00 96.62 102 HIS A N 1
ATOM 836 C CA . HIS A 1 102 ? -1.332 -3.659 13.297 1.00 96.62 102 HIS A CA 1
ATOM 837 C C . HIS A 1 102 ? -0.790 -4.810 12.462 1.00 96.62 102 HIS A C 1
ATOM 839 O O . HIS A 1 102 ? 0.238 -5.389 12.803 1.00 96.62 102 HIS A O 1
ATOM 845 N N . ILE A 1 103 ? -1.488 -5.129 11.376 1.00 96.94 103 ILE A N 1
ATOM 846 C CA . ILE A 1 103 ? -1.098 -6.160 10.415 1.00 96.94 103 ILE A CA 1
ATOM 847 C C . ILE A 1 103 ? -0.816 -5.476 9.080 1.00 96.94 103 ILE A C 1
ATOM 849 O O . ILE A 1 103 ? -1.606 -4.649 8.612 1.00 96.94 103 ILE A O 1
ATOM 853 N N . ASN A 1 104 ? 0.291 -5.840 8.445 1.00 97.81 104 ASN A N 1
ATOM 854 C CA . ASN A 1 104 ? 0.567 -5.445 7.070 1.00 97.81 104 ASN A CA 1
ATOM 855 C C . ASN A 1 104 ? 0.139 -6.569 6.125 1.00 97.81 104 ASN A C 1
ATOM 857 O O . ASN A 1 104 ? 0.410 -7.738 6.377 1.00 97.81 104 ASN A O 1
ATOM 861 N N . ILE A 1 105 ? -0.521 -6.229 5.026 1.00 97.56 105 ILE A N 1
ATOM 862 C CA . ILE A 1 105 ? -0.792 -7.169 3.939 1.00 97.56 105 ILE A CA 1
ATOM 863 C C . ILE A 1 105 ? -0.045 -6.673 2.716 1.00 97.56 105 ILE A C 1
ATOM 865 O O . ILE A 1 105 ? -0.296 -5.559 2.270 1.00 97.56 105 ILE A O 1
ATOM 869 N N . LEU A 1 106 ? 0.849 -7.488 2.170 1.00 97.62 106 LEU A N 1
ATOM 870 C CA . LEU A 1 106 ? 1.504 -7.213 0.900 1.00 97.62 106 LEU A CA 1
ATOM 871 C C . LEU A 1 106 ? 0.828 -8.030 -0.195 1.00 97.62 106 LEU A C 1
ATOM 873 O O . LEU A 1 106 ? 0.899 -9.256 -0.189 1.00 97.62 106 LEU A O 1
ATOM 877 N N . ILE A 1 107 ? 0.184 -7.350 -1.139 1.00 95.75 107 ILE A N 1
ATOM 878 C CA . ILE A 1 107 ? -0.345 -7.977 -2.347 1.00 95.75 107 ILE A CA 1
ATOM 879 C C . ILE A 1 107 ? 0.684 -7.802 -3.456 1.00 95.75 107 ILE A C 1
ATOM 881 O O . ILE A 1 107 ? 0.975 -6.678 -3.883 1.00 95.75 107 ILE A O 1
ATOM 885 N N . ILE A 1 108 ? 1.191 -8.920 -3.963 1.00 93.69 108 ILE A N 1
ATOM 886 C CA . ILE A 1 108 ? 2.031 -8.956 -5.151 1.00 93.69 108 ILE A CA 1
ATOM 887 C C . ILE A 1 108 ? 1.300 -9.666 -6.287 1.00 93.69 108 ILE A C 1
ATOM 889 O O . ILE A 1 108 ? 0.572 -10.638 -6.092 1.00 93.69 108 ILE A O 1
ATOM 893 N N . ARG A 1 109 ? 1.475 -9.147 -7.499 1.00 89.56 109 ARG A N 1
ATOM 894 C CA . ARG A 1 109 ? 0.944 -9.747 -8.721 1.00 89.56 109 ARG A CA 1
ATOM 895 C C . ARG A 1 109 ? 2.077 -10.311 -9.550 1.00 89.56 109 ARG A C 1
ATOM 897 O O . ARG A 1 109 ? 3.189 -9.781 -9.498 1.00 89.56 109 ARG A O 1
ATOM 904 N N . ASP A 1 110 ? 1.743 -11.295 -10.377 1.00 89.94 110 ASP A N 1
ATOM 905 C CA . ASP A 1 110 ? 2.601 -11.687 -11.490 1.00 89.94 110 ASP A CA 1
ATOM 906 C C . ASP A 1 110 ? 3.078 -10.453 -12.282 1.00 89.94 110 ASP A C 1
ATOM 908 O O . ASP A 1 110 ? 2.280 -9.556 -12.583 1.00 89.94 110 ASP A O 1
ATOM 912 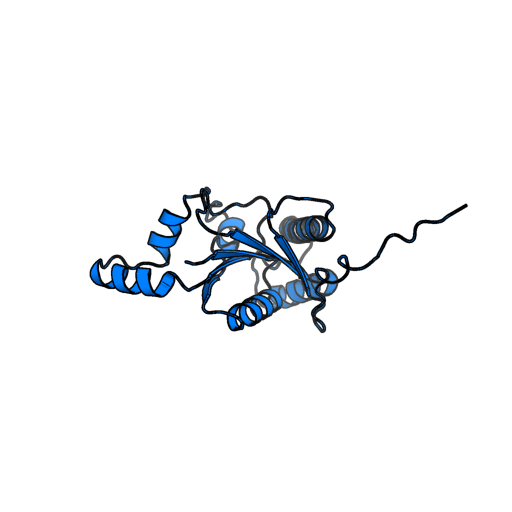N N . ALA A 1 111 ? 4.380 -10.397 -12.577 1.00 90.81 111 ALA A N 1
ATOM 913 C CA . ALA A 1 111 ? 5.020 -9.237 -13.195 1.00 90.81 111 ALA A CA 1
ATOM 914 C C . ALA A 1 111 ? 4.425 -8.942 -14.573 1.00 90.81 111 ALA A C 1
ATOM 916 O O . ALA A 1 111 ? 4.049 -7.804 -14.863 1.00 90.81 111 ALA A O 1
ATOM 917 N N . THR A 1 112 ? 4.299 -9.979 -15.399 1.00 88.69 112 THR A N 1
ATOM 918 C CA . THR A 1 112 ? 3.842 -9.878 -16.785 1.00 88.69 112 THR A CA 1
ATOM 919 C C . THR A 1 112 ? 2.391 -9.421 -16.827 1.00 88.69 112 THR A C 1
ATOM 921 O O . THR A 1 112 ? 2.074 -8.420 -17.472 1.00 88.69 112 THR A O 1
ATOM 924 N N . ASN A 1 113 ? 1.516 -10.062 -16.050 1.00 86.25 113 ASN A N 1
ATOM 925 C CA . ASN A 1 113 ? 0.104 -9.694 -15.951 1.00 86.25 113 ASN A CA 1
ATOM 926 C C . ASN A 1 113 ? -0.083 -8.287 -15.375 1.00 86.25 113 ASN A C 1
ATOM 928 O O . ASN A 1 113 ? -0.972 -7.537 -15.798 1.00 86.25 113 ASN A O 1
ATOM 932 N N . HIS A 1 114 ? 0.749 -7.905 -14.406 1.00 88.69 114 HIS A N 1
ATOM 933 C CA . HIS A 1 114 ? 0.716 -6.570 -13.832 1.00 88.69 114 HIS A CA 1
ATOM 934 C C . HIS A 1 114 ? 1.086 -5.502 -14.866 1.00 88.69 114 HIS A C 1
ATOM 936 O O . HIS A 1 114 ? 0.321 -4.548 -15.052 1.00 88.69 114 HIS A O 1
ATOM 942 N N . LEU A 1 115 ? 2.224 -5.671 -15.545 1.00 89.31 115 LEU A N 1
ATOM 943 C CA . LEU A 1 115 ? 2.742 -4.738 -16.546 1.00 89.31 115 LEU A CA 1
ATOM 944 C C . LEU A 1 115 ? 1.824 -4.652 -17.766 1.00 89.31 115 LEU A C 1
ATOM 946 O O . LEU A 1 115 ? 1.440 -3.546 -18.143 1.00 89.31 115 LEU A O 1
ATOM 950 N N . ALA A 1 116 ? 1.364 -5.781 -18.308 1.00 87.31 116 ALA A N 1
ATOM 951 C CA . ALA A 1 116 ? 0.418 -5.809 -19.425 1.00 87.31 116 ALA A CA 1
ATOM 952 C C . ALA A 1 116 ? -0.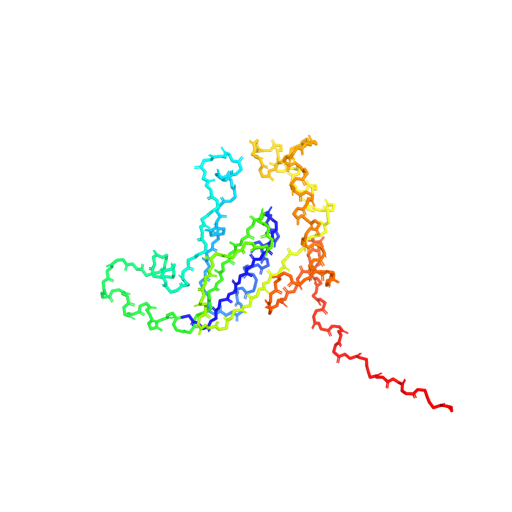881 -5.057 -19.090 1.00 87.31 116 ALA A C 1
ATOM 954 O O . ALA A 1 116 ? -1.367 -4.238 -19.872 1.00 87.31 116 ALA A O 1
ATOM 955 N N . SER A 1 117 ? -1.414 -5.249 -17.878 1.00 86.81 117 SER A N 1
ATOM 956 C CA . SER A 1 117 ? -2.578 -4.493 -17.408 1.00 86.81 117 SER A CA 1
ATOM 957 C C . SER A 1 117 ? -2.293 -2.989 -17.283 1.00 86.81 117 SER A C 1
ATOM 959 O O . SER A 1 117 ? -3.194 -2.176 -17.526 1.00 86.81 117 SER A O 1
ATOM 961 N N . ARG A 1 118 ? -1.056 -2.595 -16.937 1.00 88.50 118 ARG A N 1
ATOM 962 C CA . ARG A 1 118 ? -0.650 -1.180 -16.907 1.00 88.50 118 ARG A CA 1
ATOM 963 C C . ARG A 1 118 ? -0.593 -0.558 -18.286 1.00 88.50 118 ARG A C 1
ATOM 965 O O . ARG A 1 118 ? -1.192 0.499 -18.461 1.00 88.50 118 ARG A O 1
ATOM 972 N N . LEU A 1 119 ? 0.039 -1.240 -19.230 1.00 88.62 119 LEU A N 1
ATOM 973 C CA . LEU A 1 119 ? 0.142 -0.800 -20.617 1.00 88.62 119 LEU A CA 1
ATOM 974 C C . LEU A 1 119 ? -1.243 -0.681 -21.257 1.00 88.62 119 LEU A C 1
ATOM 976 O O . LEU A 1 119 ? -1.570 0.336 -21.847 1.00 88.62 119 LEU A O 1
ATOM 980 N N . LYS A 1 120 ? -2.141 -1.647 -21.034 1.00 87.62 120 LYS A N 1
ATOM 981 C CA . LYS A 1 120 ? -3.531 -1.508 -21.495 1.00 87.62 120 LYS A CA 1
ATOM 982 C C . LYS A 1 120 ? -4.222 -0.270 -20.907 1.00 87.62 120 LYS A C 1
ATOM 984 O O . LYS A 1 120 ? -5.010 0.377 -21.584 1.00 87.62 120 LYS A O 1
ATOM 989 N N . SER A 1 121 ? -3.943 0.058 -19.644 1.00 86.19 121 SER A N 1
ATOM 990 C CA . SER A 1 121 ? -4.555 1.215 -18.976 1.00 86.19 121 SER A CA 1
ATOM 991 C C . SER A 1 121 ? -3.971 2.556 -19.427 1.00 86.19 121 SER A C 1
ATOM 993 O O . SER A 1 121 ? -4.674 3.562 -19.308 1.00 86.19 121 SER A O 1
ATOM 995 N N . SER A 1 122 ? -2.723 2.583 -19.915 1.00 88.00 122 SER A N 1
ATOM 996 C CA . SER A 1 122 ? -2.082 3.796 -20.437 1.00 88.00 122 SER A CA 1
ATOM 997 C C . SER A 1 122 ? -2.703 4.239 -21.762 1.00 88.00 122 SER A C 1
ATOM 999 O O . SER A 1 122 ? -2.865 5.433 -21.987 1.00 88.00 122 SER A O 1
ATOM 1001 N N . LEU A 1 123 ? -3.183 3.289 -22.576 1.00 85.00 123 LEU A N 1
ATOM 1002 C CA . LEU A 1 123 ? -3.913 3.574 -23.820 1.00 85.00 123 LEU A CA 1
ATOM 1003 C C . LEU A 1 123 ? -5.172 4.422 -23.596 1.00 85.00 123 LEU A C 1
ATOM 1005 O O . LEU A 1 123 ? -5.558 5.203 -24.458 1.00 85.00 123 LEU A O 1
ATOM 1009 N N . SER A 1 124 ? -5.822 4.272 -22.440 1.00 83.25 124 SER A N 1
ATOM 1010 C CA . SER A 1 124 ? -7.017 5.046 -22.081 1.00 83.25 124 SER A CA 1
ATOM 1011 C C . SER A 1 124 ? -6.717 6.230 -21.159 1.00 83.25 124 SER A C 1
ATOM 1013 O O . SER A 1 124 ? -7.612 7.025 -20.889 1.00 83.25 124 SER A O 1
ATOM 1015 N N . ASN A 1 125 ? -5.500 6.334 -20.616 1.00 77.00 125 ASN A N 1
ATOM 1016 C CA . ASN A 1 125 ? -5.145 7.334 -19.613 1.00 77.00 125 ASN A CA 1
ATOM 1017 C C . ASN A 1 125 ? -3.679 7.748 -19.743 1.00 77.00 125 ASN A C 1
ATOM 1019 O O . ASN A 1 125 ? -2.786 6.975 -19.402 1.00 77.00 125 ASN A O 1
ATOM 1023 N N . ASN A 1 126 ? -3.422 9.011 -20.078 1.00 76.75 126 ASN A N 1
ATOM 1024 C CA . ASN A 1 126 ? -2.065 9.553 -20.086 1.00 76.75 126 ASN A CA 1
ATOM 1025 C C . ASN A 1 126 ? -1.634 10.032 -18.682 1.00 76.75 126 ASN A C 1
ATOM 1027 O O . ASN A 1 126 ? -1.434 11.222 -18.442 1.00 76.75 126 ASN A O 1
ATOM 1031 N N . TYR A 1 127 ? -1.591 9.116 -17.707 1.00 83.81 127 TYR A N 1
ATOM 1032 C CA . TYR A 1 127 ? -1.193 9.424 -16.328 1.00 83.81 127 TYR A CA 1
ATOM 1033 C C . TYR A 1 127 ? 0.162 8.802 -15.967 1.00 83.81 127 TYR A C 1
ATOM 1035 O O . TYR A 1 127 ? 0.397 7.644 -16.301 1.00 83.81 127 TYR A O 1
ATOM 1043 N N . PRO A 1 128 ? 1.002 9.480 -15.156 1.00 83.75 128 PRO A N 1
ATOM 1044 C CA . PRO A 1 128 ? 2.346 8.999 -14.789 1.00 83.75 128 PRO A CA 1
ATOM 1045 C C . PRO A 1 128 ? 2.353 7.695 -13.965 1.00 83.75 128 PRO A C 1
ATOM 1047 O O . PRO A 1 128 ? 3.383 7.042 -13.795 1.00 83.75 128 PRO A O 1
ATOM 1050 N N . ILE A 1 129 ? 1.197 7.284 -13.439 1.00 86.12 129 ILE A N 1
ATOM 1051 C CA . ILE A 1 129 ? 1.021 5.990 -12.760 1.00 86.12 129 ILE A CA 1
ATOM 1052 C C . ILE A 1 129 ? 1.021 4.835 -13.776 1.00 86.12 129 ILE A C 1
ATOM 1054 O O . ILE A 1 129 ? 1.405 3.711 -13.449 1.00 86.12 129 ILE A O 1
ATOM 1058 N N . TYR A 1 130 ? 0.597 5.111 -15.010 1.00 89.44 130 TYR A N 1
ATOM 1059 C CA . TYR A 1 130 ? 0.445 4.157 -16.103 1.00 89.44 130 TYR A CA 1
ATOM 1060 C C . TYR A 1 130 ? 1.338 4.578 -17.280 1.00 89.44 130 TYR A C 1
ATOM 1062 O O . TYR A 1 130 ? 0.823 5.007 -18.309 1.00 89.44 130 TYR A O 1
ATOM 1070 N N . PRO A 1 131 ? 2.673 4.505 -17.132 1.00 88.94 131 PRO A N 1
ATOM 1071 C CA . PRO A 1 131 ? 3.579 4.838 -18.224 1.00 88.94 131 PRO A CA 1
ATOM 1072 C C . PRO A 1 131 ? 3.392 3.862 -19.394 1.00 88.94 131 PRO A C 1
ATOM 1074 O O . PRO A 1 131 ? 3.271 2.655 -19.181 1.00 88.94 131 PRO A O 1
ATOM 1077 N N . ALA A 1 132 ? 3.354 4.396 -20.617 1.00 87.19 132 ALA A N 1
ATOM 1078 C CA . ALA A 1 132 ? 3.281 3.613 -21.853 1.00 87.19 132 ALA A CA 1
ATOM 1079 C C . ALA A 1 132 ? 4.669 3.262 -22.414 1.00 87.19 132 ALA A C 1
ATOM 1081 O O . ALA A 1 132 ? 4.816 2.259 -23.104 1.00 87.19 132 ALA A O 1
ATOM 1082 N N . GLU A 1 133 ? 5.674 4.076 -22.094 1.00 88.69 133 GLU A N 1
ATOM 1083 C CA . GLU A 1 133 ? 7.017 4.007 -22.664 1.00 88.69 133 GLU A CA 1
ATOM 1084 C C . GLU A 1 133 ? 8.070 3.775 -21.579 1.00 88.69 133 GLU A C 1
ATOM 1086 O O . GLU A 1 133 ? 7.825 3.986 -20.385 1.00 88.69 133 GLU A O 1
ATOM 1091 N N . ALA A 1 134 ? 9.254 3.336 -22.007 1.00 89.56 134 ALA A N 1
ATOM 1092 C CA . ALA A 1 134 ? 10.425 3.265 -21.147 1.00 89.56 134 ALA A CA 1
ATOM 1093 C C . ALA A 1 134 ? 10.857 4.671 -20.692 1.00 89.56 134 ALA A C 1
ATOM 1095 O O . ALA A 1 134 ? 10.655 5.660 -21.393 1.00 89.56 134 ALA A O 1
ATOM 1096 N N . GLY A 1 135 ? 11.455 4.753 -19.506 1.00 91.44 135 GLY A N 1
ATOM 1097 C CA . GLY A 1 135 ? 11.907 6.004 -18.902 1.00 91.44 135 GLY A CA 1
ATOM 1098 C C . GLY A 1 135 ? 11.591 6.071 -17.407 1.00 91.44 135 GLY A C 1
ATOM 1099 O O . GLY A 1 135 ? 11.065 5.107 -16.843 1.00 91.44 135 GLY A O 1
ATOM 1100 N N . PRO A 1 136 ? 11.815 7.229 -16.758 1.00 92.19 136 PRO A N 1
ATOM 1101 C CA . PRO A 1 136 ? 11.824 7.331 -15.295 1.00 92.19 136 PRO A CA 1
ATOM 1102 C C . PRO A 1 136 ? 10.535 6.853 -14.612 1.00 92.19 136 PRO A C 1
ATOM 1104 O O . PRO A 1 136 ? 10.557 6.279 -13.524 1.00 92.19 136 PRO A O 1
ATOM 1107 N N . GLN A 1 137 ? 9.383 7.062 -15.255 1.00 91.62 137 GLN A N 1
ATOM 1108 C CA . GLN A 1 137 ? 8.089 6.630 -14.723 1.00 91.62 137 GLN A CA 1
ATOM 1109 C C . GLN A 1 137 ? 7.924 5.105 -14.782 1.00 91.62 137 GLN A C 1
ATOM 1111 O O . GLN A 1 137 ? 7.380 4.517 -13.846 1.00 91.62 137 GLN A O 1
ATOM 1116 N N . MET A 1 138 ? 8.395 4.460 -15.855 1.00 92.50 138 MET A N 1
ATOM 1117 C CA . MET A 1 138 ? 8.404 3.000 -15.974 1.00 92.50 138 MET A CA 1
ATOM 1118 C C . MET A 1 138 ? 9.442 2.383 -15.036 1.00 92.50 138 MET A C 1
ATOM 1120 O O . MET A 1 138 ? 9.133 1.409 -14.351 1.00 92.50 138 MET A O 1
ATOM 1124 N N . ASP A 1 139 ? 10.618 2.999 -14.916 1.00 93.94 139 ASP A N 1
ATOM 1125 C CA . ASP A 1 139 ? 11.665 2.563 -13.990 1.00 93.94 139 ASP A CA 1
ATOM 1126 C C . ASP A 1 139 ? 11.164 2.573 -12.547 1.00 93.94 139 ASP A C 1
ATOM 1128 O O . ASP A 1 139 ? 11.357 1.593 -11.828 1.00 93.94 139 ASP A O 1
ATOM 1132 N N . ARG A 1 140 ? 10.416 3.613 -12.144 1.00 94.31 140 ARG A N 1
ATOM 1133 C CA . ARG A 1 140 ? 9.724 3.641 -10.847 1.00 94.31 140 ARG A CA 1
ATOM 1134 C C . ARG A 1 140 ? 8.778 2.452 -10.696 1.00 94.31 140 ARG A C 1
ATOM 1136 O O . ARG A 1 140 ? 8.834 1.767 -9.684 1.00 94.31 140 ARG A O 1
ATOM 1143 N N . VAL A 1 141 ? 7.911 2.188 -11.678 1.00 93.62 141 VAL A N 1
ATOM 1144 C CA . VAL A 1 141 ? 6.970 1.051 -11.624 1.00 93.62 141 VAL A CA 1
ATOM 1145 C C . VAL A 1 141 ? 7.714 -0.272 -11.431 1.00 93.62 141 VAL A C 1
ATOM 1147 O O . VAL A 1 141 ? 7.338 -1.061 -10.564 1.00 93.62 141 VAL A O 1
ATOM 1150 N N . ILE A 1 142 ? 8.776 -0.505 -12.202 1.00 94.56 142 ILE A N 1
ATOM 1151 C CA . ILE A 1 142 ? 9.600 -1.715 -12.109 1.00 94.56 142 ILE A CA 1
ATOM 1152 C C . ILE A 1 142 ? 10.303 -1.786 -10.749 1.00 94.56 142 ILE A C 1
ATOM 1154 O O . ILE A 1 142 ? 10.319 -2.847 -10.126 1.00 94.56 142 ILE A O 1
ATOM 1158 N N . ALA A 1 143 ? 10.861 -0.677 -10.266 1.00 95.62 143 ALA A N 1
ATOM 1159 C CA . ALA A 1 143 ? 11.532 -0.602 -8.973 1.00 95.62 143 ALA A CA 1
ATOM 1160 C C . ALA A 1 143 ? 10.569 -0.896 -7.815 1.00 95.62 143 ALA A C 1
ATOM 1162 O O . ALA A 1 143 ? 10.896 -1.707 -6.947 1.00 95.62 143 ALA A O 1
ATOM 1163 N N . THR A 1 144 ? 9.362 -0.322 -7.833 1.00 95.25 144 THR A N 1
ATOM 1164 C CA . THR A 1 144 ? 8.309 -0.610 -6.851 1.00 95.25 144 THR A CA 1
ATOM 1165 C C . THR A 1 144 ? 7.915 -2.086 -6.891 1.00 95.25 144 THR A C 1
ATOM 1167 O O . THR A 1 144 ? 7.883 -2.730 -5.843 1.00 95.25 144 THR A O 1
ATOM 1170 N N . TRP A 1 145 ? 7.693 -2.661 -8.081 1.00 95.56 145 TRP A N 1
ATOM 1171 C CA . TRP A 1 145 ? 7.369 -4.087 -8.204 1.00 95.56 145 TRP A CA 1
ATOM 1172 C C . TRP A 1 145 ? 8.484 -4.970 -7.636 1.00 95.56 145 TRP A C 1
ATOM 1174 O O . TRP A 1 145 ? 8.216 -5.857 -6.828 1.00 95.56 145 TRP A O 1
ATOM 1184 N N . LYS A 1 146 ? 9.745 -4.691 -7.992 1.00 96.56 146 LYS A N 1
ATOM 1185 C CA . LYS A 1 146 ? 10.909 -5.422 -7.471 1.00 96.56 146 LYS A CA 1
ATOM 1186 C C . LYS A 1 146 ? 11.025 -5.288 -5.954 1.00 96.56 146 LYS A C 1
ATOM 1188 O O . LYS A 1 146 ? 11.308 -6.275 -5.291 1.00 96.56 146 LYS A O 1
ATOM 1193 N N . SER A 1 147 ? 10.790 -4.100 -5.397 1.00 96.88 147 SER A N 1
ATOM 1194 C CA . SER A 1 147 ? 10.775 -3.878 -3.944 1.00 96.88 147 SER A CA 1
ATOM 1195 C C . SER A 1 147 ? 9.746 -4.780 -3.252 1.00 96.88 147 SER A C 1
ATOM 1197 O O . SER A 1 147 ? 10.071 -5.464 -2.284 1.00 96.88 147 SER A O 1
ATOM 1199 N N . HIS A 1 148 ? 8.536 -4.877 -3.810 1.00 96.50 148 HIS A N 1
ATOM 1200 C CA . HIS A 1 148 ? 7.497 -5.771 -3.297 1.00 96.50 148 HIS A CA 1
ATOM 1201 C C . HIS A 1 148 ? 7.879 -7.248 -3.455 1.00 96.50 148 HIS A C 1
ATOM 1203 O O . HIS A 1 148 ? 7.639 -8.036 -2.547 1.00 96.50 148 HIS A O 1
ATOM 1209 N N . ALA A 1 149 ? 8.490 -7.631 -4.579 1.00 96.69 149 ALA A N 1
ATOM 1210 C CA . ALA A 1 149 ? 8.940 -9.003 -4.815 1.00 96.69 149 ALA A CA 1
ATOM 1211 C C . ALA A 1 149 ? 9.995 -9.445 -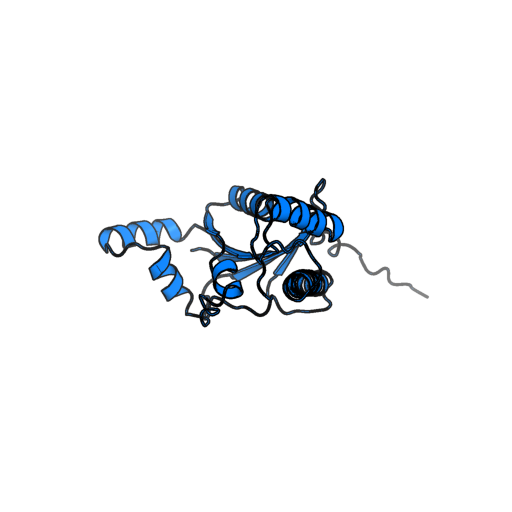3.800 1.00 96.69 149 ALA A C 1
ATOM 1213 O O . ALA A 1 149 ? 9.873 -10.522 -3.228 1.00 96.69 149 ALA A O 1
ATOM 1214 N N . ARG A 1 150 ? 10.979 -8.590 -3.511 1.00 97.62 150 ARG A N 1
ATOM 1215 C CA . ARG A 1 150 ? 12.005 -8.874 -2.499 1.00 97.62 150 ARG A CA 1
ATOM 1216 C C . ARG A 1 150 ? 11.410 -9.030 -1.101 1.00 97.62 150 ARG A C 1
ATOM 1218 O O . ARG A 1 150 ? 11.777 -9.952 -0.381 1.00 97.62 150 ARG A O 1
ATOM 1225 N N . GLU A 1 151 ? 10.449 -8.182 -0.734 1.00 97.50 151 GLU A N 1
ATOM 1226 C CA . GLU A 1 151 ? 9.749 -8.311 0.550 1.00 97.50 151 GLU A CA 1
ATOM 1227 C C . GLU A 1 151 ? 8.909 -9.593 0.624 1.00 97.50 151 GLU A C 1
ATOM 1229 O O . GLU A 1 151 ? 8.882 -10.246 1.668 1.00 97.50 151 GLU A O 1
ATOM 1234 N N . PHE A 1 152 ? 8.248 -9.969 -0.477 1.00 96.75 152 PHE A N 1
ATOM 1235 C CA . PHE A 1 152 ? 7.479 -11.211 -0.589 1.00 96.75 152 PHE A CA 1
ATOM 1236 C C . PHE A 1 152 ? 8.371 -12.448 -0.423 1.00 96.75 152 PHE A C 1
ATOM 1238 O O . PHE A 1 152 ? 8.029 -13.348 0.336 1.00 96.75 152 PHE A O 1
ATOM 1245 N N . LEU A 1 153 ? 9.533 -12.463 -1.083 1.00 96.06 153 LEU A N 1
ATOM 1246 C CA . LEU A 1 153 ? 10.510 -13.556 -1.028 1.00 96.06 153 LEU A CA 1
ATOM 1247 C C . LEU A 1 153 ? 11.276 -13.630 0.305 1.00 96.06 153 LEU A C 1
ATOM 1249 O O . LEU A 1 153 ? 12.079 -14.537 0.505 1.00 96.06 153 LEU A O 1
ATOM 1253 N N . GLY A 1 154 ? 11.051 -12.681 1.220 1.00 95.50 154 GLY A N 1
ATOM 1254 C CA . GLY A 1 154 ? 11.766 -12.604 2.493 1.00 95.50 154 GLY A CA 1
ATOM 1255 C C . GLY A 1 154 ? 13.207 -12.102 2.374 1.00 95.50 154 GLY A C 1
ATOM 1256 O O . GLY A 1 154 ? 13.945 -12.154 3.354 1.00 95.50 154 GLY A O 1
ATOM 1257 N N . GLU A 1 155 ? 13.608 -11.582 1.210 1.00 97.12 155 GLU A N 1
ATOM 1258 C CA . GLU A 1 155 ? 14.916 -10.940 1.014 1.00 97.12 155 GLU A CA 1
ATOM 1259 C C . GLU A 1 155 ? 15.009 -9.607 1.768 1.00 97.12 155 GLU A C 1
ATOM 1261 O O . GLU A 1 155 ? 16.097 -9.153 2.121 1.00 97.12 155 GLU A O 1
ATOM 1266 N N . THR A 1 156 ? 13.863 -8.974 2.032 1.00 95.81 156 THR A N 1
ATOM 1267 C CA . THR A 1 156 ? 13.761 -7.799 2.898 1.00 95.81 156 THR A CA 1
ATOM 1268 C C . THR A 1 156 ? 12.745 -8.016 4.017 1.00 95.81 156 THR A C 1
ATOM 1270 O O . THR A 1 156 ? 11.878 -8.893 3.963 1.00 95.81 156 THR A O 1
ATOM 1273 N N . ASN A 1 157 ? 12.857 -7.202 5.066 1.00 94.38 157 ASN A N 1
ATOM 1274 C CA . ASN A 1 157 ? 11.922 -7.200 6.187 1.00 94.38 157 ASN A CA 1
ATOM 1275 C C . ASN A 1 157 ? 11.479 -5.774 6.534 1.00 94.38 157 ASN A C 1
ATOM 1277 O O . ASN A 1 157 ? 11.550 -5.343 7.682 1.00 94.38 157 ASN A O 1
ATOM 1281 N N . GLN A 1 158 ? 11.083 -5.012 5.513 1.00 95.94 158 GLN A N 1
ATOM 1282 C CA . GLN A 1 158 ? 10.622 -3.638 5.692 1.00 95.94 158 GLN A CA 1
ATOM 1283 C C . GLN A 1 158 ? 9.278 -3.600 6.423 1.00 95.94 158 GLN A C 1
ATOM 1285 O O . GLN A 1 158 ? 9.030 -2.675 7.202 1.00 95.94 158 GLN A O 1
ATOM 1290 N N . LEU A 1 159 ? 8.403 -4.582 6.185 1.00 95.69 159 LEU A N 1
ATOM 1291 C CA . LEU A 1 159 ? 7.090 -4.672 6.816 1.00 95.69 159 LEU A CA 1
ATOM 1292 C C . LEU A 1 159 ? 7.117 -5.641 8.006 1.00 95.69 159 LEU A C 1
ATOM 1294 O O . LEU A 1 159 ? 7.362 -6.837 7.858 1.00 95.69 159 LEU A O 1
ATOM 1298 N N . ASN A 1 160 ? 6.765 -5.131 9.185 1.00 92.56 160 ASN A N 1
ATOM 1299 C CA . ASN A 1 160 ? 6.578 -5.939 10.392 1.00 92.56 160 ASN A CA 1
ATOM 1300 C C . ASN A 1 160 ? 5.178 -6.570 10.418 1.00 92.56 160 ASN A C 1
ATOM 1302 O O . ASN A 1 160 ? 4.239 -5.993 9.868 1.00 92.56 160 ASN A O 1
ATOM 1306 N N . ASN A 1 161 ? 5.018 -7.714 11.096 1.00 95.06 161 ASN A N 1
ATOM 1307 C CA . ASN A 1 161 ? 3.732 -8.415 11.250 1.00 95.06 161 ASN A CA 1
ATOM 1308 C C . ASN A 1 161 ? 2.947 -8.509 9.923 1.00 95.06 161 ASN A C 1
ATOM 1310 O O . ASN A 1 161 ? 1.847 -7.961 9.785 1.00 95.06 161 ASN A O 1
ATOM 1314 N N . LYS A 1 162 ? 3.588 -9.103 8.906 1.00 96.56 162 LYS A N 1
ATOM 1315 C CA . LYS A 1 162 ? 3.104 -9.100 7.523 1.00 96.56 162 LYS A CA 1
ATOM 1316 C C . LYS A 1 162 ? 2.488 -10.430 7.099 1.00 96.56 162 LYS A C 1
ATOM 1318 O O . LYS A 1 162 ? 2.979 -11.496 7.456 1.00 96.56 162 LYS A O 1
ATOM 1323 N N . VAL A 1 163 ? 1.465 -10.343 6.256 1.00 96.69 163 VAL A N 1
ATOM 1324 C CA . VAL A 1 163 ? 0.928 -11.446 5.455 1.00 96.69 163 VAL A CA 1
ATOM 1325 C C . VAL A 1 163 ? 1.139 -11.102 3.987 1.00 96.69 163 VAL A C 1
ATOM 1327 O O . VAL A 1 163 ? 0.761 -10.023 3.536 1.00 96.69 163 VAL A O 1
ATOM 1330 N N . CYS A 1 164 ? 1.741 -12.015 3.237 1.00 96.62 164 CYS A N 1
ATOM 1331 C CA . CYS A 1 164 ? 2.002 -11.830 1.816 1.00 96.62 164 CYS A CA 1
ATOM 1332 C C . CYS A 1 164 ? 1.002 -12.643 0.985 1.00 96.62 164 CYS A C 1
ATOM 1334 O O . CYS A 1 164 ? 0.749 -13.809 1.281 1.00 96.62 164 CYS A O 1
ATOM 1336 N N . ILE A 1 165 ? 0.421 -12.025 -0.044 1.00 94.81 165 ILE A N 1
ATOM 1337 C CA . ILE A 1 165 ? -0.566 -12.638 -0.939 1.00 94.81 165 ILE A CA 1
ATOM 1338 C C . ILE A 1 165 ? -0.059 -12.514 -2.371 1.00 94.81 165 ILE A C 1
ATOM 1340 O O . ILE A 1 165 ? 0.145 -11.401 -2.862 1.00 94.81 165 ILE A O 1
ATOM 1344 N N . TYR A 1 166 ? 0.085 -13.650 -3.051 1.00 92.12 166 TYR A N 1
ATOM 1345 C CA . TYR A 1 166 ? 0.393 -13.696 -4.474 1.00 92.12 166 TYR A CA 1
ATOM 1346 C C . TYR A 1 166 ? -0.893 -13.837 -5.300 1.00 92.12 166 TYR A C 1
ATOM 1348 O O . TYR A 1 166 ? -1.731 -14.709 -5.057 1.00 92.12 166 TYR A O 1
ATOM 1356 N N . TYR A 1 167 ? -1.060 -12.965 -6.294 1.00 85.88 167 TYR A N 1
ATOM 1357 C CA . TYR A 1 167 ? -2.219 -12.948 -7.183 1.00 85.88 167 TYR A CA 1
ATOM 1358 C C . TYR A 1 167 ? -1.804 -13.123 -8.646 1.00 85.88 167 TYR A C 1
ATOM 1360 O O . TYR A 1 167 ? -1.340 -12.182 -9.302 1.00 85.88 16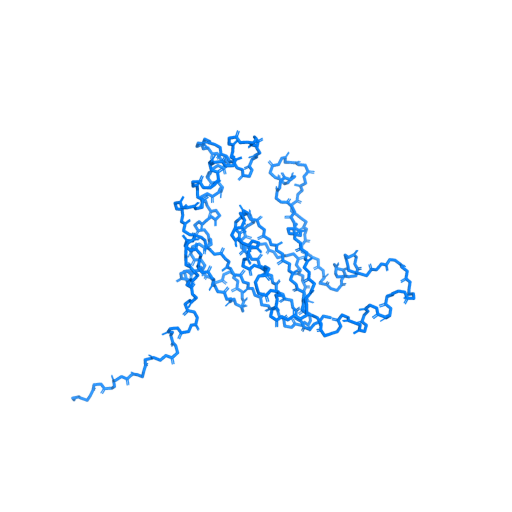7 TYR A O 1
ATOM 1368 N N . ALA A 1 168 ? -2.027 -14.331 -9.165 1.00 76.56 168 ALA A N 1
ATOM 1369 C CA . ALA A 1 168 ? -1.624 -14.731 -10.513 1.00 76.56 168 ALA A CA 1
ATOM 1370 C C . ALA A 1 168 ? -2.580 -14.248 -11.622 1.00 76.56 168 ALA A C 1
ATOM 1372 O O . ALA A 1 168 ? -2.230 -14.304 -12.793 1.00 76.56 168 ALA A O 1
ATOM 1373 N N . GLY A 1 169 ? -3.769 -13.735 -11.285 1.00 64.69 169 GLY A N 1
ATOM 1374 C CA . GLY A 1 169 ? -4.800 -13.325 -12.252 1.00 64.69 169 GLY A CA 1
ATOM 1375 C C . GLY A 1 169 ? -5.959 -14.319 -12.355 1.00 64.69 169 GLY A C 1
ATOM 1376 O O . GLY A 1 169 ? -7.102 -13.886 -12.256 1.00 64.69 169 GLY A O 1
ATOM 1377 N N . GLU A 1 170 ? -5.673 -15.624 -12.436 1.00 51.78 170 GLU A N 1
ATOM 1378 C CA . GLU A 1 170 ? -6.696 -16.690 -12.507 1.00 51.78 170 GLU A CA 1
ATOM 1379 C C . GLU A 1 170 ? -6.758 -17.595 -11.260 1.00 51.78 170 GLU A C 1
ATOM 1381 O O . GLU A 1 170 ? -7.720 -18.333 -11.074 1.00 51.78 170 GLU A O 1
ATOM 1386 N N . SER A 1 171 ? -5.798 -17.482 -10.335 1.00 45.53 171 SER A N 1
ATOM 1387 C CA . SER A 1 171 ? -5.792 -18.221 -9.065 1.00 45.53 171 SER A CA 1
ATOM 1388 C C . SER A 1 171 ? -5.149 -17.407 -7.936 1.00 45.53 171 SER A C 1
ATOM 1390 O O . SER A 1 171 ? -4.106 -16.772 -8.123 1.00 45.53 171 SER A O 1
ATOM 1392 N N . LEU A 1 172 ? -5.771 -17.426 -6.755 1.00 46.97 172 LEU A N 1
ATOM 1393 C CA . LEU A 1 172 ? -5.195 -16.925 -5.503 1.00 46.97 172 LEU A CA 1
ATOM 1394 C C . LEU A 1 172 ? -4.318 -18.024 -4.896 1.00 46.97 172 LEU A C 1
ATOM 1396 O O . LEU A 1 172 ? -4.837 -19.081 -4.549 1.00 46.97 172 LEU A O 1
ATOM 1400 N N . PHE A 1 173 ? -3.018 -17.772 -4.740 1.00 41.91 173 PHE A N 1
ATOM 1401 C CA . PHE A 1 173 ? -2.126 -18.639 -3.967 1.00 41.91 173 PHE A CA 1
ATOM 1402 C C . PHE A 1 173 ? -1.700 -17.901 -2.692 1.00 41.91 173 PHE A C 1
ATOM 1404 O O . PHE A 1 173 ? -1.192 -16.780 -2.742 1.00 41.91 173 PHE A O 1
ATOM 1411 N N . CYS A 1 174 ? -1.938 -18.521 -1.535 1.00 44.19 174 CYS A N 1
ATOM 1412 C CA . CYS A 1 174 ? -1.513 -18.020 -0.229 1.00 44.19 174 CYS A CA 1
ATOM 1413 C C . CYS A 1 174 ? -0.474 -18.990 0.351 1.00 44.19 174 CYS A C 1
ATOM 1415 O O . CYS A 1 174 ? -0.813 -20.126 0.680 1.00 44.19 174 CYS A O 1
ATOM 1417 N N . GLU A 1 175 ? 0.787 -18.565 0.462 1.00 43.12 175 GLU A N 1
ATOM 1418 C CA . GLU A 1 175 ? 1.894 -19.422 0.923 1.00 43.12 175 GLU A CA 1
ATOM 1419 C C . GLU A 1 175 ? 1.958 -19.599 2.450 1.00 43.12 175 GLU A C 1
ATOM 1421 O O . GLU A 1 175 ? 2.632 -20.507 2.937 1.00 43.12 175 GLU A O 1
ATOM 1426 N N . SER A 1 176 ? 1.225 -18.802 3.240 1.00 42.84 176 SER A N 1
ATOM 1427 C CA . SER A 1 176 ? 1.357 -18.797 4.708 1.00 42.84 176 SER A CA 1
ATOM 1428 C C . SER A 1 176 ? 0.814 -20.047 5.424 1.00 42.84 176 SER A C 1
ATOM 1430 O O . SER A 1 176 ? 0.782 -20.077 6.650 1.00 42.84 176 SER A O 1
ATOM 1432 N N . LEU A 1 177 ? 0.395 -21.080 4.687 1.00 39.78 177 LEU A N 1
ATOM 1433 C CA . LEU A 1 177 ? -0.002 -22.390 5.220 1.00 39.78 177 LEU A CA 1
ATOM 1434 C C . LEU A 1 177 ? 1.003 -23.514 4.909 1.00 39.78 177 LEU A C 1
ATOM 1436 O O . LEU A 1 177 ? 0.876 -24.595 5.474 1.00 39.78 177 LEU A O 1
ATOM 1440 N N . PHE A 1 178 ? 2.017 -23.290 4.063 1.00 37.56 178 PHE A N 1
ATOM 1441 C CA . PHE A 1 178 ? 2.875 -24.383 3.575 1.00 37.56 178 PHE A CA 1
ATOM 1442 C C . PHE A 1 178 ? 4.114 -24.681 4.435 1.00 37.56 178 PHE A C 1
ATOM 1444 O O . PHE A 1 178 ? 4.657 -25.781 4.363 1.00 37.56 178 PHE A O 1
ATOM 1451 N N . TRP A 1 179 ? 4.539 -23.757 5.303 1.00 34.44 179 TRP A N 1
ATOM 1452 C CA . TRP A 1 179 ? 5.723 -23.958 6.156 1.00 34.44 179 TRP A CA 1
ATOM 1453 C C . TRP A 1 179 ? 5.424 -24.472 7.574 1.00 34.44 179 TRP A C 1
ATOM 1455 O O . TRP A 1 179 ? 6.350 -24.692 8.349 1.00 34.44 179 TRP A O 1
ATOM 1465 N N . ALA A 1 180 ? 4.158 -24.745 7.910 1.00 38.31 180 ALA A N 1
ATOM 1466 C CA . ALA A 1 180 ? 3.777 -25.282 9.222 1.00 38.31 180 ALA A CA 1
ATOM 1467 C C . ALA A 1 180 ? 3.880 -26.819 9.344 1.00 38.31 180 ALA A C 1
ATOM 1469 O O . ALA A 1 180 ? 3.575 -27.366 10.401 1.00 38.31 180 ALA A O 1
ATOM 1470 N N . SER A 1 181 ? 4.335 -27.543 8.316 1.00 41.69 181 SER A N 1
ATOM 1471 C CA . SER A 1 181 ? 4.478 -29.002 8.411 1.00 41.69 181 SER A CA 1
ATOM 1472 C C . SER A 1 181 ? 5.601 -29.562 7.540 1.00 41.69 181 SER A C 1
ATOM 1474 O O . SER A 1 181 ? 5.368 -30.140 6.479 1.00 41.69 181 SER A O 1
ATOM 1476 N N . LYS A 1 182 ? 6.834 -29.483 8.039 1.00 34.09 182 LYS A N 1
ATOM 1477 C CA . LYS A 1 182 ? 7.806 -30.563 7.831 1.00 34.09 182 LYS A CA 1
ATOM 1478 C C . LYS A 1 182 ? 8.421 -30.924 9.183 1.00 34.09 182 LYS A C 1
ATOM 1480 O O . LYS A 1 182 ? 9.241 -30.155 9.686 1.00 34.09 182 LYS A O 1
ATOM 1485 N N . PRO A 1 183 ? 8.040 -32.054 9.808 1.00 40.69 183 PRO A N 1
ATOM 1486 C CA . PRO A 1 183 ? 8.818 -32.569 10.918 1.00 40.69 183 PRO A CA 1
ATOM 1487 C C . PRO A 1 183 ? 10.217 -32.903 10.395 1.00 40.69 183 PRO A C 1
ATOM 1489 O O . PRO A 1 183 ? 10.366 -33.553 9.358 1.00 40.69 183 PRO A O 1
ATOM 1492 N N . LYS A 1 184 ? 11.241 -32.421 11.105 1.00 44.78 184 LYS A N 1
ATOM 1493 C CA . LYS A 1 184 ? 12.631 -32.834 10.907 1.00 44.78 184 LYS A CA 1
ATOM 1494 C C . LYS A 1 184 ? 12.683 -34.359 11.014 1.00 44.78 184 LYS A C 1
ATOM 1496 O O . LYS A 1 184 ? 12.524 -34.894 12.108 1.00 44.78 184 LYS A O 1
ATOM 1501 N N . GLN A 1 185 ? 12.906 -35.053 9.901 1.00 39.31 185 GLN A N 1
ATOM 1502 C CA . GLN A 1 185 ? 13.401 -36.421 9.968 1.00 39.31 185 GLN A CA 1
ATOM 1503 C C . GLN A 1 185 ? 14.844 -36.339 10.458 1.00 39.31 185 GLN A C 1
ATOM 1505 O O . GLN A 1 185 ? 15.736 -35.853 9.765 1.00 39.31 185 GLN A O 1
ATOM 1510 N N . THR A 1 186 ? 15.044 -36.740 11.705 1.00 43.38 186 THR A N 1
ATOM 1511 C CA . THR A 1 186 ? 16.353 -37.029 12.270 1.00 43.38 186 THR A CA 1
ATOM 1512 C C . THR A 1 186 ? 16.911 -38.256 11.555 1.00 43.38 186 THR A C 1
ATOM 1514 O O . THR A 1 186 ? 16.411 -39.367 11.720 1.00 43.38 186 THR A O 1
ATOM 1517 N N . ALA A 1 187 ? 17.943 -38.058 10.737 1.00 42.34 187 ALA A N 1
ATOM 1518 C CA . ALA A 1 187 ? 18.757 -39.159 10.249 1.00 42.34 187 ALA A CA 1
ATOM 1519 C C . ALA A 1 187 ? 19.559 -39.708 11.437 1.00 42.34 187 ALA A C 1
ATOM 1521 O O . ALA A 1 187 ? 20.425 -39.024 11.981 1.00 42.34 187 ALA A O 1
ATOM 1522 N N . LYS A 1 188 ? 19.209 -40.919 11.877 1.00 43.75 188 LYS A N 1
ATOM 1523 C CA . LYS A 1 188 ? 20.087 -41.764 12.684 1.00 43.75 188 LYS A CA 1
ATOM 1524 C C . LYS A 1 188 ? 21.067 -42.452 11.739 1.00 43.75 188 LYS A C 1
ATOM 1526 O O . LYS A 1 188 ? 20.619 -43.213 10.885 1.00 43.75 188 LYS A O 1
ATOM 1531 N N . THR A 1 189 ? 22.351 -42.235 11.969 1.00 54.22 189 THR A N 1
ATOM 1532 C CA . THR A 1 189 ? 23.434 -43.212 11.786 1.00 54.22 189 THR A CA 1
ATOM 1533 C C . THR A 1 189 ? 24.483 -42.900 12.827 1.00 54.22 189 THR A C 1
ATOM 1535 O O . THR A 1 189 ? 24.845 -41.704 12.908 1.00 54.22 189 THR A O 1
#

Secondary structure (DSSP, 8-state):
--EEEEEEE-SSHHHHHHHHHHHHTS-EEEES-SS-HHHHHTTS-PPPPPEEHHHHHHHHHS-S-HHHHHHHHHHHTT-EEEEEEES--TT---EE---SEEEEEEEEE-HHHHHHHHHHHHTT---TTS--SSSHHHHHHHHHHHHHHHHHTTS---SSSEEEEEE-SS-EE-GGGSSS---------

Radius of gyration: 19.0 Å; chains: 1; bounding box: 46×62×45 Å

Foldseek 3Di:
DQEEEEEEEADDPVSVVVVVVVCVVFAADEDEQPPPVQCCVVVNDPGDDAEAPVVVCCVPPPDPDPVRRVVSVVVCNRYYYYYYHHLDQLLDHNHDDPVHHYEYEYEAEDPVVVLVRLLVVCVVPVTLSRDNDDDDSVVSVVVRNVSSVCVLVVVDDSDDNYFYWYDHPPDTDGCPVPPPDDDDPDDDD